Protein AF-Q9EYL4-F1 (afdb_monomer)

pLDDT: mean 91.22, std 9.24, range [40.16, 98.06]

Secondary structure (DSSP, 8-state):
-TTSTT-HHHHHHHGGGG-B-HHHHHHHHHHHTSPPPBPSS-TTHHHHTT-------SSS-TT-HHHHHHHHHHTT-HHHHHHHTTS--SS-------SHHHHHHHHHHHHHHTHHHHHHHHTT--HHHHHHHHTT-----SBSSSTTBHHHHHHHHHHHHHHTTSS---TT-S--TTEEEE--S-BTTTTB-TT-EEEE----

Solvent-accessible surface area (backbone atoms only — not comparable to full-atom values): 12319 Å² total; per-residue (Å²): 115,64,81,46,96,84,35,61,63,41,66,57,52,58,46,43,79,48,36,26,32,56,68,52,16,55,51,49,19,66,75,71,75,44,93,49,75,53,26,78,72,69,78,63,42,77,60,19,64,72,51,84,85,86,85,79,63,85,91,41,48,93,86,32,43,56,41,49,39,52,54,20,57,78,69,67,36,67,63,53,40,52,52,53,75,72,47,95,43,91,76,54,85,86,84,77,77,85,50,72,66,39,49,52,51,52,52,52,51,50,52,57,57,43,36,66,26,52,51,34,56,75,67,65,52,60,68,67,61,37,56,54,41,47,73,74,44,84,90,85,63,94,39,66,59,54,83,69,4,55,56,33,40,53,52,52,52,53,53,51,34,41,75,71,65,72,44,70,79,48,98,91,45,95,72,36,64,72,41,74,46,67,37,86,57,66,37,80,91,79,72,43,45,57,72,42,76,47,66,42,72,83,84,126

InterPro domains:
  IPR027417 P-loop containing nucleoside triphosphate hydrolase [G3DSA:3.40.50.300] (64-177)
  IPR027417 P-loop containing nucleoside triphosphate hydrolase [SSF52540] (2-202)

Nearest PDB structures (foldseek):
  8b1t-assembly1_D  TM=9.586E-01  e=1.313E-27  Escherichia coli
  6t2v-assembly1_D  TM=9.395E-01  e=2.958E-26  Escherichia coli
  5mbv-assembly1_D  TM=9.234E-01  e=1.060E-22  Escherichia coli
  1w36-assembly1_D  TM=8.148E-01  e=5.825E-19  Escherichia coli
  3k70-assembly1_D  TM=8.175E-01  e=1.009E-18  Escherichia coli K-12

Radius of gyration: 23.3 Å; Cα contacts (8 Å, |Δi|>4): 188; chains: 1; bounding box: 50×47×66 Å

Sequence (204 aa):
ASVEAGAVLGDICAYANAGFTAERAGQLSRLTGTHIPSGTGTEAASLRDSLCLLQKSYRFGSDSGIGQLAAAINRGDKMAVKTVFQQDFTDIEKRLLQSGEDYIAMLEEALSGYGRYLDLLQARAEPDLIIQAFNEYQLLCALREGPFGVAGLNERIEQFMQQKRKIHRNPHSRWYEGRPVMIARNDSALGLFNGDIGIALDRG

Foldseek 3Di:
DCPPVPNPVVVLCVLLVQAAAPVLQVVVCVVVVHRGDHGDDCPPRVSNSVDDDDPDDPPADPLALVVQCVVCVVVVPPVSNVVSQVDPHPRDHDQDDDDPVSVVVVLVVLCVLCVLLLVCLVVVHDQVSNVVSVVSDDDDADACDDCRHPVNCVVVSVVVCVVVVSFDDDPPDPDGFFDKDFDCADDVVVRHHGGDIDGDHDPD

Structure (mmCIF, N/CA/C/O backbone):
data_AF-Q9EYL4-F1
#
_entry.id   AF-Q9EYL4-F1
#
loop_
_atom_site.group_PDB
_atom_site.id
_atom_site.type_symbol
_atom_site.label_atom_id
_atom_site.label_alt_id
_atom_site.label_comp_id
_atom_site.label_asym_id
_atom_site.label_entity_id
_atom_site.label_seq_id
_atom_site.pdbx_PDB_ins_code
_atom_site.Cartn_x
_atom_site.Cartn_y
_atom_site.Cartn_z
_atom_site.occupancy
_atom_site.B_iso_or_equiv
_atom_site.auth_seq_id
_atom_site.auth_comp_id
_atom_site.auth_asym_id
_atom_site.auth_atom_id
_atom_site.pdbx_PDB_model_num
ATOM 1 N N . ALA A 1 1 ? 12.278 -5.911 -0.694 1.00 49.19 1 ALA A N 1
ATOM 2 C CA . ALA A 1 1 ? 12.226 -4.983 -1.850 1.00 49.19 1 ALA A CA 1
ATOM 3 C C . ALA A 1 1 ? 13.525 -5.091 -2.651 1.00 49.19 1 ALA A C 1
ATOM 5 O O . ALA A 1 1 ? 14.549 -5.412 -2.069 1.00 49.19 1 ALA A O 1
ATOM 6 N N . SER A 1 2 ? 13.526 -4.815 -3.961 1.00 54.78 2 SER A N 1
ATOM 7 C CA . SER A 1 2 ? 14.729 -4.901 -4.822 1.00 54.78 2 SER A CA 1
ATOM 8 C C . SER A 1 2 ? 15.737 -3.747 -4.623 1.00 54.78 2 SER A C 1
ATOM 10 O O . SER A 1 2 ? 16.470 -3.405 -5.546 1.00 54.78 2 SER A O 1
ATOM 12 N N . VAL A 1 3 ? 15.748 -3.125 -3.439 1.00 50.91 3 VAL A N 1
ATOM 13 C CA . VAL A 1 3 ? 16.571 -1.945 -3.100 1.00 50.91 3 VAL A CA 1
ATOM 14 C C . VAL A 1 3 ? 17.137 -2.033 -1.668 1.00 50.91 3 VAL A C 1
ATOM 16 O O . VAL A 1 3 ? 17.712 -1.080 -1.156 1.00 50.91 3 VAL A O 1
ATOM 19 N N . GLU A 1 4 ? 16.966 -3.166 -0.983 1.00 42.28 4 GLU A N 1
ATOM 20 C CA . GLU A 1 4 ? 17.599 -3.407 0.321 1.00 42.28 4 GLU A CA 1
ATOM 21 C C . GLU A 1 4 ? 19.046 -3.893 0.123 1.00 42.28 4 GLU A C 1
ATOM 23 O O . GLU A 1 4 ? 19.414 -4.342 -0.963 1.00 42.28 4 GLU A O 1
ATOM 28 N N . ALA A 1 5 ? 19.897 -3.788 1.151 1.00 40.16 5 ALA A N 1
ATOM 29 C CA . ALA A 1 5 ? 21.274 -4.278 1.071 1.00 40.16 5 ALA A CA 1
ATOM 30 C C . ALA A 1 5 ? 21.294 -5.754 0.621 1.00 40.16 5 ALA A C 1
ATOM 32 O O . ALA A 1 5 ? 20.676 -6.604 1.258 1.00 40.16 5 ALA A O 1
ATOM 33 N N . GLY A 1 6 ? 21.980 -6.045 -0.492 1.00 54.62 6 GLY A N 1
ATOM 34 C CA . GLY A 1 6 ? 21.970 -7.369 -1.129 1.00 54.62 6 GLY A CA 1
ATOM 35 C C . GLY A 1 6 ? 20.886 -7.573 -2.199 1.00 54.62 6 GLY A C 1
ATOM 36 O O . GLY A 1 6 ? 20.595 -8.714 -2.556 1.00 54.62 6 GLY A O 1
ATOM 37 N N . ALA A 1 7 ? 20.273 -6.508 -2.721 1.00 65.75 7 ALA A N 1
ATOM 38 C CA . ALA A 1 7 ? 19.270 -6.598 -3.778 1.00 65.75 7 ALA A CA 1
ATOM 39 C C . ALA A 1 7 ? 19.849 -7.003 -5.150 1.00 65.75 7 ALA A C 1
ATOM 41 O O . ALA A 1 7 ? 20.105 -6.175 -6.015 1.00 65.75 7 ALA A O 1
ATOM 42 N N . VAL A 1 8 ? 19.951 -8.311 -5.381 1.00 77.56 8 VAL A N 1
ATOM 43 C CA . VAL A 1 8 ? 20.447 -8.909 -6.635 1.00 77.56 8 VAL A CA 1
ATOM 44 C C . VAL A 1 8 ? 19.560 -8.590 -7.849 1.00 77.56 8 VAL A C 1
ATOM 46 O O . VAL A 1 8 ? 20.050 -8.413 -8.962 1.00 77.56 8 VAL A O 1
ATOM 49 N N . LEU A 1 9 ? 18.241 -8.508 -7.657 1.00 82.62 9 LEU A N 1
ATOM 50 C CA . LEU A 1 9 ? 17.302 -8.335 -8.770 1.00 82.62 9 LEU A CA 1
ATOM 51 C C . LEU A 1 9 ? 17.413 -6.948 -9.428 1.00 82.62 9 LEU A C 1
ATOM 53 O O . LEU A 1 9 ? 17.196 -6.836 -10.631 1.00 82.62 9 LEU A O 1
ATOM 57 N N . GLY A 1 10 ? 17.780 -5.910 -8.671 1.00 81.88 10 GLY A N 1
ATOM 58 C CA . GLY A 1 10 ? 17.932 -4.551 -9.197 1.00 81.88 10 GLY A CA 1
ATOM 59 C C . GLY A 1 10 ? 19.097 -4.470 -10.179 1.00 81.88 10 GLY A C 1
ATOM 60 O O . GLY A 1 10 ? 18.927 -3.995 -11.302 1.00 81.88 10 GLY A O 1
ATOM 61 N N . ASP A 1 11 ? 20.237 -5.035 -9.781 1.00 83.38 11 ASP A N 1
ATOM 62 C CA . ASP A 1 11 ? 21.453 -5.094 -10.595 1.00 83.38 11 ASP A CA 1
ATOM 63 C C . ASP A 1 11 ? 21.256 -5.949 -11.853 1.00 83.38 11 ASP A C 1
ATOM 65 O O . ASP A 1 11 ? 21.683 -5.570 -12.943 1.00 83.38 11 ASP A O 1
ATOM 69 N N . ILE A 1 12 ? 20.544 -7.075 -11.734 1.00 86.44 12 ILE A N 1
ATOM 70 C CA . ILE A 1 12 ? 20.176 -7.915 -12.882 1.00 86.44 12 ILE A CA 1
ATOM 71 C C . ILE A 1 12 ? 19.282 -7.136 -13.857 1.00 86.44 12 ILE A C 1
ATOM 73 O O . ILE A 1 12 ? 19.565 -7.079 -15.054 1.00 86.44 12 ILE A O 1
ATOM 77 N N . CYS A 1 13 ? 18.215 -6.507 -13.358 1.00 86.50 13 CYS A N 1
ATOM 78 C CA . CYS A 1 13 ? 17.257 -5.776 -14.187 1.00 86.50 13 CYS A CA 1
ATOM 79 C C . CYS A 1 13 ? 17.856 -4.524 -14.842 1.00 86.50 13 CYS A C 1
ATOM 81 O O . CYS A 1 13 ? 17.335 -4.083 -15.865 1.00 86.50 13 CYS A O 1
ATOM 83 N N . ALA A 1 14 ? 18.960 -3.973 -14.326 1.00 84.94 14 ALA A N 1
ATOM 84 C CA . ALA A 1 14 ? 19.654 -2.856 -14.965 1.00 84.94 14 ALA A CA 1
ATOM 85 C C . ALA A 1 14 ? 20.084 -3.189 -16.408 1.00 84.94 14 ALA A C 1
ATOM 87 O O . ALA A 1 14 ? 19.967 -2.339 -17.294 1.00 84.94 14 ALA A O 1
ATOM 88 N N . TYR A 1 15 ? 20.476 -4.443 -16.671 1.00 87.56 15 TYR A N 1
ATOM 89 C CA . TYR A 1 15 ? 20.835 -4.920 -18.012 1.00 87.56 15 TYR A CA 1
ATOM 90 C C . TYR A 1 15 ? 19.633 -5.066 -18.953 1.00 87.56 15 TYR A C 1
ATOM 92 O O . TYR A 1 15 ? 19.813 -5.043 -20.170 1.00 87.56 15 TYR A O 1
ATOM 100 N N . ALA A 1 16 ? 18.402 -5.152 -18.434 1.00 87.38 16 ALA A N 1
ATOM 101 C CA . ALA A 1 16 ? 17.203 -5.208 -19.273 1.00 87.38 16 ALA A CA 1
ATOM 102 C C . ALA A 1 16 ? 17.000 -3.912 -20.080 1.00 87.38 16 ALA A C 1
ATOM 104 O O . ALA A 1 16 ? 16.443 -3.951 -21.176 1.00 87.38 16 ALA A O 1
ATOM 105 N N . ASN A 1 17 ? 17.508 -2.774 -19.589 1.00 85.44 17 ASN A N 1
ATOM 106 C CA . ASN A 1 17 ? 17.447 -1.492 -20.301 1.00 85.44 17 ASN A CA 1
ATOM 107 C C . ASN A 1 17 ? 18.259 -1.496 -21.605 1.00 85.44 17 ASN A C 1
ATOM 109 O O . ASN A 1 17 ? 17.952 -0.732 -22.516 1.00 85.44 17 ASN A O 1
ATOM 113 N N . ALA A 1 18 ? 19.264 -2.372 -21.718 1.00 89.81 18 ALA A N 1
ATOM 114 C CA . ALA A 1 18 ? 20.022 -2.562 -22.950 1.00 89.81 18 ALA A CA 1
ATOM 115 C C . ALA A 1 18 ? 19.254 -3.384 -24.002 1.00 89.81 18 ALA A C 1
ATOM 117 O O . ALA A 1 18 ? 19.747 -3.535 -25.116 1.00 89.81 18 ALA A O 1
ATOM 118 N N . GLY A 1 19 ? 18.072 -3.927 -23.679 1.00 92.50 19 GLY A N 1
ATOM 119 C CA . GLY A 1 19 ? 17.235 -4.723 -24.582 1.00 92.50 19 GLY A CA 1
ATOM 120 C C . GLY A 1 19 ? 17.825 -6.089 -24.950 1.00 92.50 19 GLY A C 1
ATOM 121 O O . GLY A 1 19 ? 18.943 -6.423 -24.563 1.00 92.50 19 GLY A O 1
ATOM 122 N N . PHE A 1 20 ? 17.076 -6.878 -25.723 1.00 95.62 20 PHE A N 1
ATOM 123 C CA . PHE A 1 20 ? 17.528 -8.170 -26.256 1.00 95.62 20 PHE A CA 1
ATOM 124 C C . PHE A 1 20 ? 18.681 -8.015 -27.251 1.00 95.62 20 PHE A C 1
ATOM 126 O O . PHE A 1 20 ? 18.792 -6.986 -27.923 1.00 95.62 20 PHE A O 1
ATOM 133 N N . THR A 1 21 ? 19.489 -9.062 -27.419 1.00 95.56 21 THR A N 1
ATOM 134 C CA . THR A 1 21 ? 20.403 -9.145 -28.563 1.00 95.56 21 THR A CA 1
ATOM 135 C C . THR A 1 21 ? 19.627 -9.200 -29.883 1.00 95.56 21 THR A C 1
ATOM 137 O O . THR A 1 21 ? 18.451 -9.573 -29.926 1.00 95.56 21 THR A O 1
ATOM 140 N N . ALA A 1 22 ? 20.279 -8.835 -30.991 1.00 95.06 22 ALA A N 1
ATOM 141 C CA . ALA A 1 22 ? 19.647 -8.839 -32.313 1.00 95.06 22 ALA A CA 1
ATOM 142 C C . ALA A 1 22 ? 19.128 -10.231 -32.719 1.00 95.06 22 ALA A C 1
ATOM 144 O O . ALA A 1 22 ? 18.020 -10.356 -33.245 1.00 95.06 22 ALA A O 1
ATOM 145 N N . GLU A 1 23 ? 19.898 -11.283 -32.427 1.00 94.94 23 GLU A N 1
ATOM 146 C CA . GLU A 1 23 ? 19.497 -12.662 -32.705 1.00 94.94 23 GLU A CA 1
ATOM 147 C C . GLU A 1 23 ? 18.257 -13.055 -31.893 1.00 94.94 23 GLU A C 1
ATOM 149 O O . GLU A 1 23 ? 17.277 -13.561 -32.453 1.00 94.94 23 GLU A O 1
ATOM 154 N N . ARG A 1 24 ? 18.259 -12.760 -30.587 1.00 96.25 24 ARG A N 1
ATOM 155 C CA . ARG A 1 24 ? 17.141 -13.073 -29.696 1.00 96.25 24 ARG A CA 1
ATOM 156 C C . ARG A 1 24 ? 15.884 -12.295 -30.050 1.00 96.25 24 ARG A C 1
ATOM 158 O O . ARG A 1 24 ? 14.808 -12.885 -30.089 1.00 96.25 24 ARG A O 1
ATOM 165 N N . ALA A 1 25 ? 16.001 -11.007 -30.364 1.00 96.44 25 ALA A N 1
ATOM 166 C CA . ALA A 1 25 ? 14.881 -10.192 -30.826 1.00 96.44 25 ALA A CA 1
ATOM 167 C C . ALA A 1 25 ? 14.264 -10.767 -32.113 1.00 96.44 25 ALA A C 1
ATOM 169 O O . ALA A 1 25 ? 13.042 -10.904 -32.213 1.00 96.44 25 ALA A O 1
ATOM 170 N N . GLY A 1 26 ? 15.098 -11.198 -33.068 1.00 97.06 26 GLY A N 1
ATOM 171 C CA . GLY A 1 26 ? 14.640 -11.875 -34.281 1.00 97.06 26 GLY A CA 1
ATOM 172 C C . GLY A 1 26 ? 13.959 -13.219 -33.998 1.00 97.06 26 GLY A C 1
ATOM 173 O O . GLY A 1 26 ? 12.938 -13.535 -34.609 1.00 97.06 26 GLY A O 1
ATOM 174 N N . GLN A 1 27 ? 14.487 -14.007 -33.058 1.00 97.44 27 GLN A N 1
ATOM 175 C CA . GLN A 1 27 ? 13.867 -15.259 -32.617 1.00 97.44 27 GLN A CA 1
ATOM 176 C C . GLN A 1 27 ? 12.503 -15.019 -31.964 1.00 97.44 27 GLN A C 1
ATOM 178 O O . GLN A 1 27 ? 11.525 -15.646 -32.366 1.00 97.44 27 GLN A O 1
ATOM 183 N N . LEU A 1 28 ? 12.428 -14.108 -30.990 1.00 97.44 28 LEU A N 1
ATOM 184 C CA . LEU A 1 28 ? 11.187 -13.764 -30.299 1.00 97.44 28 LEU A CA 1
ATOM 185 C C . LEU A 1 28 ? 10.146 -13.238 -31.284 1.00 97.44 28 LEU A C 1
ATOM 187 O O . LEU A 1 28 ? 9.006 -13.680 -31.222 1.00 97.44 28 LEU A O 1
ATOM 191 N N . SER A 1 29 ? 10.552 -12.413 -32.253 1.00 97.75 29 SER A N 1
ATOM 192 C CA . SER A 1 29 ? 9.629 -11.889 -33.264 1.00 97.75 29 SER A CA 1
ATOM 193 C C . SER A 1 29 ? 8.959 -12.988 -34.093 1.00 97.75 29 SER A C 1
ATOM 195 O O . SER A 1 29 ? 7.775 -12.901 -34.415 1.00 97.75 29 SER A O 1
ATOM 197 N N . ARG A 1 30 ? 9.695 -14.063 -34.415 1.00 97.88 30 ARG A N 1
ATOM 198 C CA . ARG A 1 30 ? 9.128 -15.236 -35.102 1.00 97.88 30 ARG A CA 1
ATOM 199 C C . ARG A 1 30 ? 8.187 -16.035 -34.206 1.00 97.88 30 ARG A C 1
ATOM 201 O O . ARG A 1 30 ? 7.180 -16.532 -34.694 1.00 97.88 30 ARG A O 1
ATOM 208 N N . LEU A 1 31 ? 8.520 -16.173 -32.922 1.00 98.06 31 LEU A N 1
ATOM 209 C CA . LEU A 1 31 ? 7.716 -16.932 -31.961 1.00 98.06 31 LEU A CA 1
ATOM 210 C C . LEU A 1 31 ? 6.399 -16.229 -31.621 1.00 98.06 31 LEU A C 1
ATOM 212 O O . LEU A 1 31 ? 5.375 -16.890 -31.482 1.00 98.06 31 LEU A O 1
ATOM 216 N N . THR A 1 32 ? 6.420 -14.904 -31.482 1.00 97.12 32 THR A N 1
ATOM 217 C CA . THR A 1 32 ? 5.237 -14.112 -31.117 1.00 97.12 32 THR A CA 1
ATOM 218 C C . THR A 1 32 ? 4.426 -13.655 -32.326 1.00 97.12 32 THR A C 1
ATOM 220 O O . THR A 1 32 ? 3.284 -13.236 -32.160 1.00 97.12 32 THR A O 1
ATOM 223 N N . GLY A 1 33 ? 5.003 -13.695 -33.533 1.00 97.31 33 GLY A N 1
ATOM 224 C CA . GLY A 1 33 ? 4.388 -13.140 -34.742 1.00 97.31 33 GLY A CA 1
ATOM 225 C C . GLY A 1 33 ? 4.333 -11.607 -34.752 1.00 97.31 33 GLY A C 1
ATOM 226 O O . GLY A 1 33 ? 3.583 -11.021 -35.529 1.00 97.31 33 GLY A O 1
ATOM 227 N N . THR A 1 34 ? 5.102 -10.945 -33.887 1.00 96.50 34 THR A N 1
ATOM 228 C CA . THR A 1 34 ? 5.135 -9.484 -33.735 1.00 96.50 34 THR A CA 1
ATOM 229 C C . THR A 1 34 ? 6.569 -8.978 -33.765 1.00 96.50 34 THR A C 1
ATOM 231 O O . THR A 1 34 ? 7.491 -9.696 -33.407 1.00 96.50 34 THR A O 1
ATOM 234 N N . HIS A 1 35 ? 6.792 -7.736 -34.190 1.00 96.62 35 HIS A N 1
ATOM 235 C CA . HIS A 1 35 ? 8.139 -7.166 -34.187 1.00 96.62 35 HIS A CA 1
ATOM 236 C C . HIS A 1 35 ? 8.609 -6.860 -32.754 1.00 96.62 35 HIS A C 1
ATOM 238 O O . HIS A 1 35 ? 8.009 -6.028 -32.069 1.00 96.62 35 HIS A O 1
ATOM 244 N N . ILE A 1 36 ? 9.711 -7.483 -32.328 1.00 95.75 36 ILE A N 1
ATOM 245 C CA . ILE A 1 36 ? 10.384 -7.223 -31.050 1.00 95.75 36 ILE A CA 1
ATOM 246 C C . ILE A 1 36 ? 11.635 -6.367 -31.301 1.00 95.75 36 ILE A C 1
ATOM 248 O O . ILE A 1 36 ? 12.477 -6.757 -32.111 1.00 95.75 36 ILE A O 1
ATOM 252 N N . PRO A 1 37 ? 11.794 -5.213 -30.623 1.00 94.12 37 PRO A N 1
ATOM 253 C CA . PRO A 1 37 ? 12.964 -4.363 -30.807 1.00 94.12 37 PRO A CA 1
ATOM 254 C C . PRO A 1 37 ? 14.237 -5.031 -30.271 1.00 94.12 37 PRO A C 1
ATOM 256 O O . PRO A 1 37 ? 14.237 -5.637 -29.197 1.00 94.12 37 PRO A O 1
ATOM 259 N N . SER A 1 38 ? 15.338 -4.874 -31.004 1.00 93.81 38 SER A N 1
ATOM 260 C CA . SER A 1 38 ? 16.677 -5.271 -30.564 1.00 93.81 38 SER A CA 1
ATOM 261 C C . SER A 1 38 ? 17.413 -4.104 -29.916 1.00 93.81 38 SER A C 1
ATOM 263 O O . SER A 1 38 ? 17.382 -2.983 -30.426 1.00 93.81 38 SER A O 1
ATOM 265 N N . GLY A 1 39 ? 18.140 -4.385 -28.842 1.00 90.81 39 GLY A N 1
ATOM 266 C CA . GLY A 1 39 ? 19.127 -3.470 -28.291 1.00 90.81 39 GLY A CA 1
ATOM 267 C C . GLY A 1 39 ? 20.423 -3.436 -29.099 1.00 90.81 39 GLY A C 1
ATOM 268 O O . GLY A 1 39 ? 20.710 -4.340 -29.886 1.00 90.81 39 GLY A O 1
ATOM 269 N N . THR A 1 40 ? 21.238 -2.405 -28.888 1.00 88.69 40 THR A N 1
ATOM 270 C CA . THR A 1 40 ? 22.565 -2.293 -29.508 1.00 88.69 40 THR A CA 1
ATOM 271 C C . THR A 1 40 ? 23.613 -3.093 -28.722 1.00 88.69 40 THR A C 1
ATOM 273 O O . THR A 1 40 ? 23.473 -3.327 -27.522 1.00 88.69 40 THR A O 1
ATOM 276 N N . GLY A 1 41 ? 24.671 -3.543 -29.405 1.00 86.44 41 GLY A N 1
ATOM 277 C CA . GLY A 1 41 ? 25.810 -4.234 -28.788 1.00 86.44 41 GLY A CA 1
ATOM 278 C C . GLY A 1 41 ? 25.544 -5.675 -28.327 1.00 86.44 41 GLY A C 1
ATOM 279 O O . GLY A 1 41 ? 24.419 -6.175 -28.343 1.00 86.44 41 GLY A O 1
ATOM 280 N N . THR A 1 42 ? 26.611 -6.354 -27.900 1.00 83.44 42 THR A N 1
ATOM 281 C CA . THR A 1 42 ? 26.620 -7.782 -27.513 1.00 83.44 42 THR A CA 1
ATOM 282 C C . THR A 1 42 ? 27.031 -8.017 -26.059 1.00 83.44 42 THR A C 1
ATOM 284 O O . THR A 1 42 ? 27.207 -9.159 -25.638 1.00 83.44 42 THR A O 1
ATOM 287 N N . GLU A 1 43 ? 27.198 -6.950 -25.279 1.00 86.50 43 GLU A N 1
ATOM 288 C CA . GLU A 1 43 ? 27.545 -7.048 -23.863 1.00 86.50 43 GLU A CA 1
ATOM 289 C C . GLU A 1 43 ? 26.479 -7.840 -23.100 1.00 86.50 43 GLU A C 1
ATOM 291 O O . GLU A 1 43 ? 25.289 -7.704 -23.390 1.00 86.50 43 GLU A O 1
ATOM 296 N N . ALA A 1 44 ? 26.916 -8.686 -22.161 1.00 87.00 44 ALA A N 1
ATOM 297 C CA . ALA A 1 44 ? 26.061 -9.494 -21.289 1.00 87.00 44 ALA A CA 1
ATOM 298 C C . ALA A 1 44 ? 24.923 -10.248 -22.018 1.00 87.00 44 ALA A C 1
ATOM 300 O O . ALA A 1 44 ? 23.833 -10.396 -21.466 1.00 87.00 44 ALA A O 1
ATOM 301 N N . ALA A 1 45 ? 25.166 -10.730 -23.246 1.00 89.19 45 ALA A N 1
ATOM 302 C CA . ALA A 1 45 ? 24.164 -11.357 -24.118 1.00 89.19 45 ALA A CA 1
ATOM 303 C C . ALA A 1 45 ? 23.285 -12.396 -23.397 1.00 89.19 45 ALA A C 1
ATOM 305 O O . ALA A 1 45 ? 22.063 -12.266 -23.384 1.00 89.19 45 ALA A O 1
ATOM 306 N N . SER A 1 46 ? 23.900 -13.365 -22.709 1.00 92.56 46 SER A N 1
ATOM 307 C CA . SER A 1 46 ? 23.173 -14.417 -21.984 1.00 92.56 46 SER A CA 1
ATOM 308 C C . SER A 1 46 ? 22.246 -13.872 -20.893 1.00 92.56 46 SER A C 1
ATOM 310 O O . SER A 1 46 ? 21.168 -14.420 -20.668 1.00 92.56 46 SER A O 1
ATOM 312 N N . LEU A 1 47 ? 22.652 -12.792 -20.216 1.00 92.31 47 LEU A N 1
ATOM 313 C CA . LEU A 1 47 ? 21.846 -12.151 -19.179 1.00 92.31 47 LEU A CA 1
ATOM 314 C C . LEU A 1 47 ? 20.685 -11.375 -19.806 1.00 92.31 47 LEU A C 1
ATOM 316 O O . LEU A 1 47 ? 19.539 -11.590 -19.430 1.00 92.31 47 LEU A O 1
ATOM 320 N N . ARG A 1 48 ? 20.966 -10.530 -20.803 1.00 93.06 48 ARG A N 1
ATOM 321 C CA . ARG A 1 48 ? 19.955 -9.726 -21.511 1.00 93.06 48 ARG A CA 1
ATOM 322 C C . ARG A 1 48 ? 18.868 -10.590 -22.137 1.00 93.06 48 ARG A C 1
ATOM 324 O O . ARG A 1 48 ? 17.688 -10.291 -21.997 1.00 93.06 48 ARG A O 1
ATOM 331 N N . ASP A 1 49 ? 19.256 -11.699 -22.757 1.00 94.25 49 ASP A N 1
ATOM 332 C CA . ASP A 1 49 ? 18.331 -12.597 -23.454 1.00 94.25 49 ASP A CA 1
ATOM 333 C C . ASP A 1 49 ? 17.471 -13.460 -22.519 1.00 94.25 49 ASP A C 1
ATOM 335 O O . ASP A 1 49 ? 16.501 -14.091 -22.964 1.00 94.25 49 ASP A O 1
ATOM 339 N N . SER A 1 50 ? 17.800 -13.427 -21.224 1.00 93.88 50 SER A N 1
ATOM 340 C CA . SER A 1 50 ? 17.058 -14.047 -20.126 1.00 93.88 50 SER A CA 1
ATOM 341 C C . SER A 1 50 ? 16.155 -13.058 -19.375 1.00 93.88 50 SER A C 1
ATOM 343 O O . SER A 1 50 ? 15.492 -13.452 -18.416 1.00 93.88 50 SER A O 1
ATOM 345 N N . LEU A 1 51 ? 16.104 -11.785 -19.789 1.00 93.38 51 LEU A N 1
ATOM 346 C CA . LEU A 1 51 ? 15.329 -10.735 -19.126 1.00 93.38 51 LEU A CA 1
ATOM 347 C C . LEU A 1 51 ? 14.206 -10.215 -20.020 1.00 93.38 51 LEU A C 1
ATOM 349 O O . LEU A 1 51 ? 14.398 -9.928 -21.194 1.00 93.38 51 LEU A O 1
ATOM 353 N N . CYS A 1 52 ? 13.021 -10.039 -19.441 1.00 92.69 52 CYS A N 1
ATOM 354 C CA . CYS A 1 52 ? 11.889 -9.404 -20.106 1.00 92.69 52 CYS A CA 1
ATOM 355 C C . CYS A 1 52 ? 11.220 -8.426 -19.136 1.00 92.69 52 CYS A C 1
ATOM 357 O O . CYS A 1 52 ? 10.793 -8.823 -18.052 1.00 92.69 52 CYS A O 1
ATOM 359 N N . LEU A 1 53 ? 11.130 -7.151 -19.524 1.00 90.50 53 LEU A N 1
ATOM 360 C CA . LEU A 1 53 ? 10.474 -6.110 -18.736 1.00 90.50 53 LEU A CA 1
ATOM 361 C C . LEU A 1 53 ? 9.080 -5.821 -19.303 1.00 90.50 53 LEU A C 1
ATOM 363 O O . LEU A 1 53 ? 8.943 -5.311 -20.415 1.00 90.50 53 LEU A O 1
ATOM 367 N N . LEU A 1 54 ? 8.038 -6.112 -18.525 1.00 90.19 54 LEU A N 1
ATOM 368 C CA . LEU A 1 54 ? 6.660 -5.792 -18.895 1.00 90.19 54 LEU A CA 1
ATOM 369 C C . LEU A 1 54 ? 6.369 -4.315 -18.603 1.00 90.19 54 LEU A C 1
ATOM 371 O O . LEU A 1 54 ? 6.400 -3.881 -17.456 1.00 90.19 54 LEU A O 1
ATOM 375 N N . GLN A 1 55 ? 6.077 -3.541 -19.649 1.00 86.12 55 GLN A N 1
ATOM 376 C CA . GLN A 1 55 ? 5.874 -2.088 -19.545 1.00 86.12 55 GLN A CA 1
ATOM 377 C C . GLN A 1 55 ? 4.400 -1.672 -19.448 1.00 86.12 55 GLN A C 1
ATOM 379 O O . GLN A 1 55 ? 4.099 -0.530 -19.099 1.00 86.12 55 GLN A O 1
ATOM 384 N N . LYS A 1 56 ? 3.466 -2.572 -19.779 1.00 84.62 56 LYS A N 1
ATOM 385 C CA . LYS A 1 56 ? 2.032 -2.272 -19.786 1.00 84.62 56 LYS A CA 1
ATOM 386 C C . LYS A 1 56 ? 1.380 -2.736 -18.486 1.00 84.62 56 LYS A C 1
ATOM 388 O O . LYS A 1 56 ? 1.359 -3.927 -18.192 1.00 84.62 56 LYS A O 1
ATOM 393 N N . SER A 1 57 ? 0.792 -1.792 -17.754 1.00 84.06 57 SER A N 1
ATOM 394 C CA . SER A 1 57 ? -0.169 -2.090 -16.691 1.00 84.06 57 SER A CA 1
ATOM 395 C C . SER A 1 57 ? -1.566 -2.236 -17.291 1.00 84.06 57 SER A C 1
ATOM 397 O O . SER A 1 57 ? -1.998 -1.387 -18.074 1.00 84.06 57 SER A O 1
ATOM 399 N N . TYR A 1 58 ? -2.259 -3.315 -16.931 1.00 84.38 58 TYR A N 1
ATOM 400 C CA . TYR A 1 58 ? -3.678 -3.521 -17.250 1.00 84.38 58 TYR A CA 1
ATOM 401 C C . TYR A 1 58 ? -4.597 -3.088 -16.105 1.00 84.38 58 TYR A C 1
ATOM 403 O O . TYR A 1 58 ? -5.759 -2.786 -16.338 1.00 84.38 58 TYR A O 1
ATOM 411 N N . ARG A 1 59 ? -4.074 -3.052 -14.872 1.00 82.75 59 ARG A N 1
ATOM 412 C CA . ARG A 1 59 ? -4.841 -2.691 -13.672 1.00 82.75 59 ARG A CA 1
ATOM 413 C C . ARG A 1 59 ? -5.131 -1.194 -13.594 1.00 82.75 59 ARG A C 1
ATOM 415 O O . ARG A 1 59 ? -6.170 -0.808 -13.080 1.00 82.75 59 ARG A O 1
ATOM 422 N N . PHE A 1 60 ? -4.210 -0.375 -14.095 1.00 76.25 60 PHE A N 1
ATOM 423 C CA . PHE A 1 60 ? -4.328 1.079 -14.105 1.00 76.25 60 PHE A CA 1
ATOM 424 C C . PHE A 1 60 ? -4.116 1.561 -15.536 1.00 76.25 60 PHE A C 1
ATOM 426 O O . PHE A 1 60 ? -3.033 1.373 -16.101 1.00 76.25 60 PHE A O 1
ATOM 433 N N . GLY A 1 61 ? -5.176 2.104 -16.134 1.00 74.56 61 GLY A N 1
ATOM 434 C CA . GLY A 1 61 ? -5.144 2.680 -17.472 1.00 74.56 61 GLY A CA 1
ATOM 435 C C . GLY A 1 61 ? -4.301 3.955 -17.531 1.00 74.56 61 GLY A C 1
ATOM 436 O O . GLY A 1 61 ? -3.815 4.461 -16.521 1.00 74.56 61 GLY A O 1
ATOM 437 N N . SER A 1 62 ? -4.106 4.484 -18.739 1.00 75.88 62 SER A N 1
ATOM 438 C CA . SER A 1 62 ? -3.416 5.769 -18.945 1.00 75.88 62 SER A CA 1
ATOM 439 C C . SER A 1 62 ? -4.212 6.972 -18.426 1.00 75.88 62 SER A C 1
ATOM 441 O O . SER A 1 62 ? -3.662 8.058 -18.317 1.00 75.88 62 SER A O 1
ATOM 443 N N . ASP A 1 63 ? -5.490 6.778 -18.131 1.00 84.00 63 ASP A N 1
ATOM 444 C CA . ASP A 1 63 ? -6.452 7.717 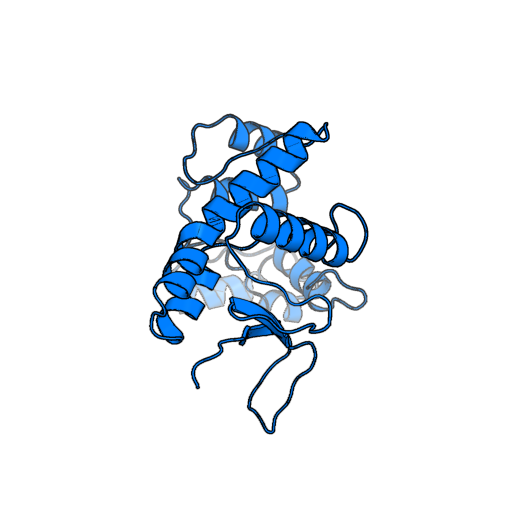-17.555 1.00 84.00 63 ASP A CA 1
ATOM 445 C C . ASP A 1 63 ? -6.495 7.690 -16.016 1.00 84.00 63 ASP A C 1
ATOM 447 O O . ASP A 1 63 ? -7.147 8.538 -15.418 1.00 84.00 63 ASP A O 1
ATOM 451 N N . SER A 1 64 ? -5.789 6.756 -15.368 1.00 91.12 64 SER A N 1
ATOM 452 C CA . SER A 1 64 ? -5.672 6.689 -13.906 1.00 91.12 64 SER A CA 1
ATOM 453 C C . SER A 1 64 ? -4.527 7.569 -13.405 1.00 91.12 64 SER A C 1
ATOM 455 O O . SER A 1 64 ? -3.378 7.429 -13.852 1.00 91.12 64 SER A O 1
ATOM 457 N N . GLY A 1 65 ? -4.813 8.420 -12.418 1.00 93.19 65 GLY A N 1
ATOM 458 C CA . GLY A 1 65 ? -3.818 9.255 -11.754 1.00 93.19 65 GLY A CA 1
ATOM 459 C C . GLY A 1 65 ? -2.756 8.416 -11.047 1.00 93.19 65 GLY A C 1
ATOM 460 O O . GLY A 1 65 ? -1.573 8.752 -11.101 1.00 93.19 65 GLY A O 1
ATOM 461 N N . ILE A 1 66 ? -3.135 7.260 -10.485 1.00 93.19 66 ILE A N 1
ATOM 462 C CA . ILE A 1 66 ? -2.198 6.295 -9.880 1.00 93.19 66 ILE A CA 1
ATOM 463 C C . ILE A 1 66 ? -1.177 5.809 -10.916 1.00 93.19 66 ILE A C 1
ATOM 465 O O . ILE A 1 66 ? 0.030 5.813 -10.657 1.00 93.19 66 ILE A O 1
ATOM 469 N N . GLY A 1 67 ? -1.647 5.405 -12.101 1.00 91.62 67 GLY A N 1
ATOM 470 C CA . GLY A 1 67 ? -0.788 4.916 -13.181 1.00 91.62 67 GLY A CA 1
ATOM 471 C C . GLY A 1 67 ? 0.198 5.980 -13.668 1.00 91.62 67 GLY A C 1
ATOM 472 O O . GLY A 1 67 ? 1.396 5.705 -13.805 1.00 91.62 67 GLY A O 1
ATOM 473 N N . GLN A 1 68 ? -0.285 7.208 -13.877 1.00 92.00 68 GLN A N 1
ATOM 474 C CA . GLN A 1 68 ? 0.560 8.326 -14.302 1.00 92.00 68 GLN A CA 1
ATOM 475 C C . GLN A 1 68 ? 1.567 8.742 -13.222 1.00 92.00 68 GLN A C 1
ATOM 477 O O . GLN A 1 68 ? 2.745 8.946 -13.529 1.00 92.00 68 GLN A O 1
ATOM 482 N N . LEU A 1 69 ? 1.141 8.809 -11.957 1.00 94.00 69 LEU A N 1
ATOM 483 C CA . LEU A 1 69 ? 2.007 9.156 -10.833 1.00 94.00 69 LEU A CA 1
ATOM 484 C C . LEU A 1 69 ? 3.121 8.121 -10.650 1.00 94.00 69 LEU A C 1
ATOM 486 O O . LEU A 1 69 ? 4.290 8.487 -10.527 1.00 94.00 69 L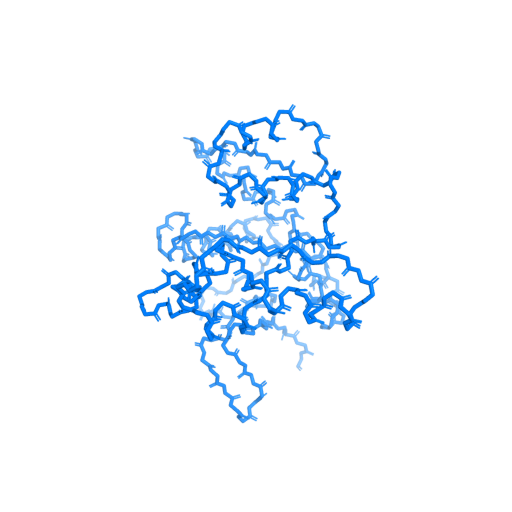EU A O 1
ATOM 490 N N . ALA A 1 70 ? 2.784 6.830 -10.688 1.00 91.38 70 ALA A N 1
ATOM 491 C CA . ALA A 1 70 ? 3.759 5.749 -10.579 1.00 91.38 70 ALA A CA 1
ATOM 492 C C . ALA A 1 70 ? 4.795 5.799 -11.715 1.00 91.38 70 ALA A C 1
ATOM 494 O O . ALA A 1 70 ? 5.996 5.664 -11.472 1.00 91.38 70 ALA A O 1
ATOM 495 N N . ALA A 1 71 ? 4.355 6.053 -12.953 1.00 89.44 71 ALA A N 1
ATOM 496 C CA . ALA A 1 71 ? 5.258 6.210 -14.091 1.00 89.44 71 ALA A CA 1
ATOM 497 C C . ALA A 1 71 ? 6.194 7.422 -13.932 1.00 89.44 71 ALA A C 1
ATOM 499 O O . ALA A 1 71 ? 7.386 7.313 -14.229 1.00 89.44 71 ALA A O 1
ATOM 500 N N . ALA A 1 72 ? 5.684 8.554 -13.436 1.00 92.62 72 ALA A N 1
ATOM 501 C CA . ALA A 1 72 ? 6.484 9.748 -13.167 1.00 92.62 72 ALA A CA 1
ATOM 502 C C . ALA A 1 72 ? 7.535 9.507 -12.067 1.00 92.62 72 ALA A C 1
ATOM 504 O O . ALA A 1 72 ? 8.699 9.879 -12.237 1.00 92.62 72 ALA A O 1
ATOM 505 N N . ILE A 1 73 ? 7.158 8.818 -10.982 1.00 91.94 73 ILE A N 1
ATOM 506 C CA . ILE A 1 73 ? 8.069 8.438 -9.890 1.00 91.94 73 ILE A CA 1
ATOM 507 C C . ILE A 1 73 ? 9.173 7.506 -10.398 1.00 91.94 73 ILE A C 1
ATOM 509 O O . ILE A 1 73 ? 10.347 7.774 -10.150 1.00 91.94 73 ILE A O 1
ATOM 513 N N . ASN A 1 74 ? 8.828 6.462 -11.158 1.00 88.12 74 ASN A N 1
ATOM 514 C CA . ASN A 1 74 ? 9.805 5.506 -11.694 1.00 88.12 74 ASN A CA 1
ATOM 515 C C . ASN A 1 74 ? 10.819 6.157 -12.650 1.00 88.12 74 ASN A C 1
ATOM 517 O O . ASN A 1 74 ? 11.945 5.682 -12.767 1.00 88.12 74 ASN A O 1
ATOM 521 N N . ARG A 1 75 ? 10.438 7.251 -13.322 1.00 88.44 75 ARG A N 1
ATOM 522 C CA . ARG A 1 75 ? 11.333 8.048 -14.178 1.00 88.44 75 ARG A CA 1
ATOM 523 C C . ARG A 1 75 ? 12.140 9.100 -13.411 1.00 88.44 75 ARG A C 1
ATOM 525 O O . ARG A 1 75 ? 12.997 9.745 -14.005 1.00 88.44 75 ARG A O 1
ATOM 532 N N . GLY A 1 76 ? 11.857 9.312 -12.124 1.00 90.56 76 GLY A N 1
ATOM 533 C CA . GLY A 1 76 ? 12.447 10.395 -11.336 1.00 90.56 76 GLY A CA 1
ATOM 534 C C . GLY A 1 76 ? 12.017 11.798 -11.788 1.00 90.56 76 GLY A C 1
ATOM 535 O O . GLY A 1 76 ? 12.676 12.783 -11.445 1.00 90.56 76 GLY A O 1
ATOM 536 N N . ASP A 1 77 ? 10.925 11.916 -12.549 1.00 93.56 77 ASP A N 1
ATOM 537 C CA . ASP A 1 77 ? 10.479 13.179 -13.138 1.00 93.56 77 ASP A CA 1
ATOM 538 C C . ASP A 1 77 ? 9.621 13.977 -12.147 1.00 93.56 77 ASP A C 1
ATOM 540 O O . ASP A 1 77 ? 8.401 13.829 -12.041 1.00 93.56 77 ASP A O 1
ATOM 544 N N . LYS A 1 78 ? 10.286 14.870 -11.411 1.00 93.75 78 LYS A N 1
ATOM 545 C CA . LYS A 1 78 ? 9.643 15.743 -10.418 1.00 93.75 78 LYS A CA 1
ATOM 546 C C . LYS A 1 78 ? 8.623 16.703 -11.033 1.00 93.75 78 LYS A C 1
ATOM 548 O O . LYS A 1 78 ? 7.704 17.119 -10.326 1.00 93.75 78 LYS A O 1
ATOM 553 N N . MET A 1 79 ? 8.797 17.100 -12.295 1.00 94.25 79 MET A N 1
ATOM 554 C CA . MET A 1 79 ? 7.861 18.002 -12.965 1.00 94.25 79 MET A CA 1
ATOM 555 C C . MET A 1 79 ? 6.594 17.246 -13.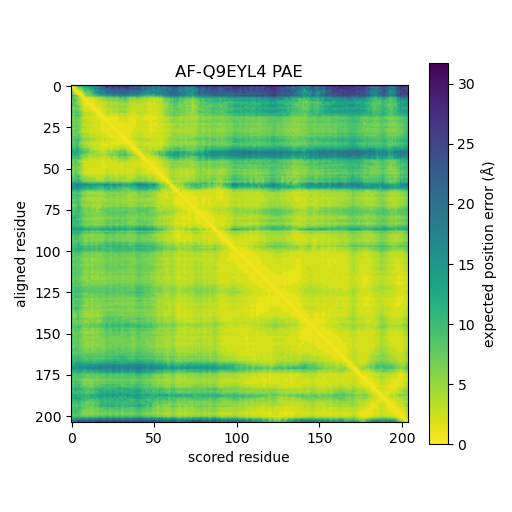343 1.00 94.25 79 MET A C 1
ATOM 557 O O . MET A 1 79 ? 5.510 17.707 -12.998 1.00 94.25 79 MET A O 1
ATOM 561 N N . ALA A 1 80 ? 6.728 16.047 -13.914 1.00 93.38 80 ALA A N 1
ATOM 562 C CA . ALA A 1 80 ? 5.587 15.184 -14.199 1.00 93.38 80 ALA A CA 1
ATOM 563 C C . ALA A 1 80 ? 4.786 14.853 -12.931 1.00 93.38 80 ALA A C 1
ATOM 565 O O . ALA A 1 80 ? 3.565 14.955 -12.949 1.00 93.38 80 ALA A O 1
ATOM 566 N N . VAL A 1 81 ? 5.448 14.561 -11.801 1.00 93.81 81 VAL A N 1
ATOM 567 C CA . VAL A 1 81 ? 4.755 14.351 -10.513 1.00 93.81 81 VAL A CA 1
ATOM 568 C C . VAL A 1 81 ? 3.902 15.565 -10.127 1.00 93.81 81 VAL A C 1
ATOM 570 O O . VAL A 1 81 ? 2.760 15.407 -9.702 1.00 93.81 81 VAL A O 1
ATOM 573 N N . LYS A 1 82 ? 4.427 16.788 -10.280 1.00 93.25 82 LYS A N 1
ATOM 574 C CA . LYS A 1 82 ? 3.657 18.010 -9.996 1.00 93.25 82 LYS A CA 1
ATOM 575 C C . LYS A 1 82 ? 2.481 18.171 -10.952 1.00 93.25 82 LYS A C 1
ATOM 577 O O . LYS A 1 82 ? 1.398 18.505 -10.494 1.00 93.25 82 LYS A O 1
ATOM 582 N N . THR A 1 83 ? 2.693 17.926 -12.241 1.00 93.06 83 THR A N 1
ATOM 583 C CA . THR A 1 83 ? 1.645 18.016 -13.261 1.00 93.06 83 THR A CA 1
ATOM 584 C C . THR A 1 83 ? 0.520 17.019 -13.007 1.00 93.06 83 THR A C 1
ATOM 586 O O . THR A 1 83 ? -0.637 17.385 -13.158 1.00 93.06 83 THR A O 1
ATOM 589 N N . VAL A 1 84 ? 0.829 15.798 -12.565 1.00 93.50 84 VAL A N 1
ATOM 590 C CA . VAL A 1 84 ? -0.193 14.795 -12.228 1.00 93.50 84 VAL A CA 1
ATOM 591 C C . VAL A 1 84 ? -1.090 15.282 -11.085 1.00 93.50 84 VAL A C 1
ATOM 593 O O . VAL A 1 84 ? -2.303 15.186 -11.192 1.00 93.50 84 VAL A O 1
ATOM 596 N N . PHE A 1 85 ? -0.525 15.902 -10.043 1.00 93.06 85 PHE A N 1
ATOM 597 C CA . PHE A 1 85 ? -1.318 16.502 -8.957 1.00 93.06 85 PHE A CA 1
ATOM 598 C C . PHE A 1 85 ? -2.053 17.800 -9.336 1.00 93.06 85 PHE A C 1
ATOM 600 O O . PHE A 1 85 ? -2.840 18.295 -8.537 1.00 93.06 85 PHE A O 1
ATOM 607 N N . GLN A 1 86 ? -1.770 18.391 -10.501 1.00 91.75 86 GLN A N 1
ATOM 608 C CA . GLN A 1 86 ? -2.502 19.554 -11.023 1.00 91.75 86 GLN A CA 1
ATOM 609 C C . GLN A 1 86 ? -3.704 19.155 -11.884 1.00 91.75 86 GLN A C 1
ATOM 611 O O . GLN A 1 86 ? -4.483 20.024 -12.262 1.00 91.75 86 GLN A O 1
ATOM 616 N N . GLN A 1 87 ? -3.821 17.876 -12.238 1.00 90.75 87 GLN A N 1
ATOM 617 C CA . GLN A 1 87 ? -4.956 17.347 -12.984 1.00 90.75 87 GLN A CA 1
ATOM 618 C C . GLN A 1 87 ? -6.054 16.887 -12.019 1.00 90.75 87 GLN A C 1
ATOM 620 O O . GLN A 1 87 ? -5.768 16.448 -10.906 1.00 90.75 87 GLN A O 1
ATOM 625 N N . ASP A 1 88 ? -7.303 16.941 -12.478 1.00 87.56 88 ASP A N 1
ATOM 626 C CA . ASP A 1 88 ? -8.489 16.579 -11.694 1.00 87.56 88 ASP A CA 1
ATOM 627 C C . ASP A 1 88 ? -8.757 15.065 -11.730 1.00 87.56 88 ASP A C 1
ATOM 629 O O . ASP A 1 88 ? -9.792 14.594 -12.208 1.00 87.56 88 ASP A O 1
ATOM 633 N N . PHE A 1 89 ? -7.795 14.277 -11.254 1.00 93.56 89 PHE A N 1
ATOM 634 C CA . PHE A 1 89 ? -7.994 12.844 -11.059 1.00 93.56 89 PHE A CA 1
ATOM 635 C C . PHE A 1 89 ? -8.812 12.575 -9.796 1.00 93.56 89 PHE A C 1
ATOM 637 O O . PHE A 1 89 ? -8.558 13.152 -8.744 1.00 93.56 89 PHE A O 1
ATOM 644 N N . THR A 1 90 ? -9.762 11.646 -9.876 1.00 92.94 90 THR A N 1
ATOM 645 C CA . THR A 1 90 ? -10.592 11.245 -8.727 1.00 92.94 90 THR A CA 1
ATOM 646 C C . THR A 1 90 ? -9.969 10.124 -7.894 1.00 92.94 90 THR A C 1
ATOM 648 O O . THR A 1 90 ? -10.525 9.747 -6.869 1.00 92.94 90 THR A O 1
ATOM 651 N N . ASP A 1 91 ? -8.869 9.528 -8.362 1.00 93.19 91 ASP A N 1
ATOM 652 C CA . ASP A 1 91 ? -8.215 8.365 -7.749 1.00 93.19 91 ASP A CA 1
ATOM 653 C C . ASP A 1 91 ? -6.926 8.712 -6.988 1.00 93.19 91 ASP A C 1
ATOM 655 O O . ASP A 1 91 ? -6.300 7.826 -6.404 1.00 93.19 91 ASP A O 1
ATOM 659 N N . ILE A 1 92 ? -6.528 9.989 -6.973 1.00 94.88 92 ILE A N 1
ATOM 660 C CA . ILE A 1 92 ? -5.385 10.487 -6.210 1.00 94.88 92 ILE A CA 1
ATOM 661 C C . ILE A 1 92 ? -5.713 11.824 -5.555 1.00 94.88 92 ILE A C 1
ATOM 663 O O . ILE A 1 92 ? -6.327 12.702 -6.150 1.00 94.88 92 ILE A O 1
ATOM 667 N N . GLU A 1 93 ? -5.215 12.013 -4.340 1.00 93.56 93 GLU A N 1
ATOM 668 C CA . GLU A 1 93 ? -5.299 13.282 -3.629 1.00 93.56 93 GLU A CA 1
ATOM 669 C C . GLU A 1 93 ? -3.975 13.572 -2.926 1.00 93.56 93 GLU A C 1
ATOM 671 O O . GLU A 1 93 ? -3.186 12.673 -2.620 1.00 93.56 93 GLU A O 1
ATOM 676 N N . LYS A 1 94 ? -3.715 14.855 -2.663 1.00 92.88 94 LYS A N 1
ATOM 677 C CA . LYS A 1 94 ? -2.548 15.289 -1.899 1.00 92.88 94 LYS A CA 1
ATOM 678 C C . LYS A 1 94 ? -2.968 16.251 -0.801 1.00 92.88 94 LYS A C 1
ATOM 680 O O . LYS A 1 94 ? -3.345 17.388 -1.069 1.00 92.88 94 LYS A O 1
ATOM 685 N N . ARG A 1 95 ? -2.807 15.813 0.445 1.00 93.25 95 ARG A N 1
ATOM 686 C CA . ARG A 1 95 ? -2.981 16.645 1.638 1.00 93.25 95 ARG A CA 1
ATOM 687 C C . ARG A 1 95 ? -1.621 17.144 2.121 1.00 93.25 95 ARG A C 1
ATOM 689 O O . ARG A 1 95 ? -0.637 16.403 2.116 1.00 93.25 95 ARG A O 1
ATOM 696 N N . LEU A 1 96 ? -1.544 18.423 2.482 1.00 93.44 96 LEU A N 1
ATOM 697 C CA . LEU A 1 96 ? -0.358 18.982 3.129 1.00 93.44 96 LEU A CA 1
ATOM 698 C C . LEU A 1 96 ? -0.429 18.693 4.626 1.00 93.44 96 LEU A C 1
ATOM 700 O O . LEU A 1 96 ? -1.498 18.752 5.217 1.00 93.44 96 LEU A O 1
ATOM 704 N N . LEU A 1 97 ? 0.720 18.384 5.216 1.00 94.44 97 LEU A N 1
ATOM 705 C CA . LEU A 1 97 ? 0.839 17.999 6.616 1.00 94.44 97 LEU A CA 1
ATOM 706 C C . LEU A 1 97 ? 1.907 18.881 7.263 1.00 94.44 97 LEU A C 1
ATOM 708 O O . LEU A 1 97 ? 3.083 18.517 7.289 1.00 94.44 97 LEU A O 1
ATOM 712 N N . GLN A 1 98 ? 1.524 20.094 7.667 1.00 94.06 98 GLN A N 1
ATOM 713 C CA . GLN A 1 98 ? 2.452 21.126 8.154 1.00 94.06 98 GLN A CA 1
ATOM 714 C C . GLN A 1 98 ? 2.210 21.503 9.618 1.00 94.06 98 GLN A C 1
ATOM 716 O O . GLN A 1 98 ? 3.116 22.004 10.282 1.00 94.06 98 GLN A O 1
ATOM 721 N N . SER A 1 99 ? 1.009 21.244 10.126 1.00 95.12 99 SER A N 1
ATOM 722 C CA . SER A 1 99 ? 0.573 21.592 11.473 1.00 95.12 99 SER A CA 1
ATOM 723 C C . SER A 1 99 ? -0.014 20.388 12.220 1.00 95.12 99 SER A C 1
ATOM 725 O O . SER A 1 99 ? -0.278 19.327 11.650 1.00 95.12 99 SER A O 1
ATOM 727 N N . GLY A 1 100 ? -0.237 20.555 13.527 1.00 93.00 100 GLY A N 1
ATOM 728 C CA . GLY A 1 100 ? -0.961 19.564 14.326 1.00 93.00 100 GLY A CA 1
ATOM 729 C C . GLY A 1 100 ? -2.429 19.418 13.913 1.00 93.00 100 GLY A C 1
ATOM 730 O O . GLY A 1 100 ? -2.978 18.326 14.027 1.00 93.00 100 GLY A O 1
ATOM 731 N N . GLU A 1 101 ? -3.048 20.480 13.394 1.00 95.00 101 GLU A N 1
ATOM 732 C CA . GLU A 1 101 ? -4.425 20.447 12.884 1.00 95.00 101 GLU A CA 1
ATOM 733 C C . GLU A 1 101 ? -4.520 19.589 11.619 1.00 95.00 101 GLU A C 1
ATOM 735 O O . GLU A 1 101 ? -5.390 18.724 11.534 1.00 95.00 101 GLU A O 1
ATOM 740 N N . ASP A 1 102 ? -3.556 19.725 10.702 1.00 96.31 102 ASP A N 1
ATOM 741 C CA . ASP A 1 102 ? -3.466 18.866 9.513 1.00 96.31 102 ASP A CA 1
ATOM 742 C C . ASP A 1 102 ? -3.295 17.390 9.900 1.00 96.31 102 ASP A C 1
ATOM 744 O O . ASP A 1 102 ? -3.843 16.492 9.262 1.00 96.31 102 ASP A O 1
ATOM 748 N N . TYR A 1 103 ? -2.540 17.125 10.972 1.00 95.12 103 TYR A N 1
ATOM 749 C CA . TYR A 1 103 ? -2.355 15.769 11.483 1.00 95.12 103 TYR A CA 1
ATOM 750 C C . TYR A 1 103 ? -3.645 15.180 12.041 1.00 95.12 103 TYR A C 1
ATOM 752 O O . TYR A 1 103 ? -3.944 14.015 11.790 1.00 95.12 103 TYR A O 1
ATOM 760 N N . ILE A 1 104 ? -4.434 15.980 12.758 1.00 94.81 104 ILE A N 1
ATOM 761 C CA . ILE A 1 104 ? -5.754 15.553 13.221 1.00 94.81 104 ILE A CA 1
ATOM 762 C C . ILE A 1 104 ? -6.664 15.279 12.018 1.00 94.81 104 ILE A C 1
ATOM 764 O O . ILE A 1 104 ? -7.285 14.221 11.982 1.00 94.81 104 ILE A O 1
ATOM 768 N N . ALA A 1 105 ? -6.678 16.150 11.006 1.00 96.25 105 ALA A N 1
ATOM 769 C CA . ALA A 1 105 ? -7.462 15.940 9.788 1.00 96.25 105 ALA A CA 1
ATOM 770 C C . ALA A 1 105 ? -7.072 14.642 9.052 1.00 96.25 105 ALA A C 1
ATOM 772 O O . ALA A 1 105 ? -7.942 13.875 8.648 1.00 96.25 105 ALA A O 1
ATOM 773 N N . MET A 1 106 ? -5.774 14.332 8.961 1.00 96.75 106 MET A N 1
ATOM 774 C CA . MET A 1 106 ? -5.288 13.059 8.411 1.00 96.75 106 MET A CA 1
ATOM 775 C C . MET A 1 106 ? -5.808 11.852 9.212 1.00 96.75 106 MET A C 1
ATOM 777 O O . MET A 1 106 ? -6.193 10.838 8.628 1.00 96.75 106 MET A O 1
ATOM 781 N N . LEU A 1 107 ? -5.843 11.934 10.548 1.00 95.88 107 LEU A N 1
ATOM 782 C CA . LEU A 1 107 ? -6.423 10.871 11.376 1.00 95.88 107 LEU A CA 1
ATOM 783 C C . LEU A 1 107 ? -7.933 10.727 11.135 1.00 95.88 107 LEU A C 1
ATOM 785 O O . LEU A 1 107 ? -8.444 9.611 11.124 1.00 95.88 107 LEU A O 1
ATOM 789 N N . GLU A 1 108 ? -8.656 11.825 10.923 1.00 96.06 108 GLU A N 1
ATOM 790 C CA . GLU A 1 108 ? -10.083 11.784 10.588 1.00 96.06 108 GLU A CA 1
ATOM 791 C C . GLU A 1 108 ? -10.353 11.102 9.254 1.00 96.06 108 GLU A C 1
ATOM 793 O O . GLU A 1 108 ? -11.220 10.228 9.181 1.00 96.06 108 GLU A O 1
ATOM 798 N N . GLU 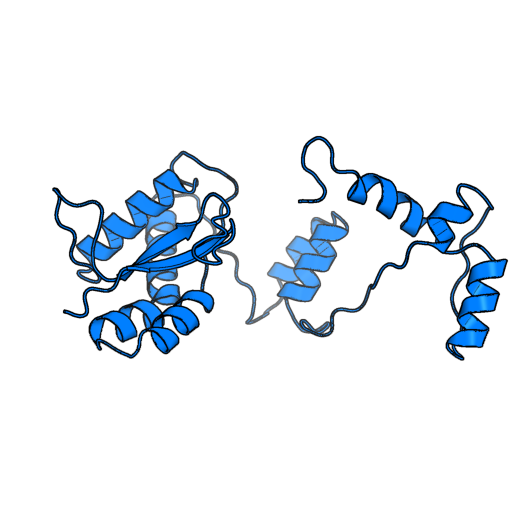A 1 109 ? -9.571 11.443 8.235 1.00 96.12 109 GLU A N 1
ATOM 799 C CA . GLU A 1 109 ? -9.628 10.803 6.925 1.00 96.12 109 GLU A CA 1
ATOM 800 C C . GLU A 1 109 ? -9.306 9.308 7.027 1.00 96.12 109 GLU A C 1
ATOM 802 O O . GLU A 1 109 ? -10.044 8.477 6.500 1.00 96.12 109 GLU A O 1
ATOM 807 N N . ALA A 1 110 ? -8.286 8.938 7.808 1.00 96.00 110 ALA A N 1
ATOM 808 C CA . ALA A 1 110 ? -7.950 7.540 8.048 1.00 96.00 110 ALA A CA 1
ATOM 809 C C . ALA A 1 110 ? -9.085 6.752 8.715 1.00 96.00 110 ALA A C 1
ATOM 811 O O . ALA A 1 110 ? -9.349 5.611 8.338 1.00 96.00 110 ALA A O 1
ATOM 812 N N . LEU A 1 111 ? -9.776 7.342 9.694 1.00 95.44 111 LEU A N 1
ATOM 813 C CA . LEU A 1 111 ? -10.940 6.705 10.315 1.00 95.44 111 LEU A CA 1
ATOM 814 C C . LEU A 1 111 ? -12.098 6.541 9.329 1.00 95.44 111 LEU A C 1
ATOM 816 O O . LEU A 1 111 ? -12.798 5.534 9.400 1.00 95.44 111 LEU A O 1
ATOM 820 N N . SER A 1 112 ? -12.291 7.504 8.425 1.00 96.38 112 SER A N 1
ATOM 821 C CA . SER A 1 112 ? -13.269 7.397 7.340 1.00 96.38 112 SER A CA 1
ATOM 822 C C . SER A 1 112 ? -12.903 6.270 6.368 1.00 96.38 112 SER A C 1
ATOM 824 O O . SER A 1 112 ? -13.755 5.449 6.035 1.00 96.38 112 SER A O 1
ATOM 826 N N . GLY A 1 113 ? -11.622 6.156 5.997 1.00 97.00 113 GLY A N 1
ATOM 827 C CA . GLY A 1 113 ? -11.105 5.071 5.157 1.00 97.00 113 GLY A CA 1
ATOM 828 C C . GLY A 1 113 ? -11.343 3.684 5.761 1.00 97.00 113 GLY A C 1
ATOM 829 O O . GLY A 1 113 ? -11.789 2.772 5.071 1.00 97.00 113 GLY A O 1
ATOM 830 N N . TYR A 1 114 ? -11.158 3.538 7.076 1.00 97.69 114 TYR A N 1
ATOM 831 C CA . TYR A 1 114 ? -11.510 2.313 7.809 1.00 97.69 114 TYR A CA 1
ATOM 832 C C . TYR A 1 114 ? -12.997 2.213 8.195 1.00 97.69 114 TYR A C 1
ATOM 834 O O . TYR A 1 114 ? -13.381 1.274 8.894 1.00 97.69 114 TYR A O 1
ATOM 842 N N . GLY A 1 115 ? -13.853 3.143 7.763 1.00 96.69 115 GLY A N 1
ATOM 843 C CA . GLY A 1 115 ? -15.246 3.249 8.201 1.00 96.69 115 GLY A CA 1
ATOM 844 C C . GLY A 1 115 ? -16.036 1.961 7.985 1.00 96.69 115 GLY A C 1
ATOM 845 O O . GLY A 1 115 ? -16.604 1.427 8.934 1.00 96.69 115 GLY A O 1
ATOM 846 N N . ARG A 1 116 ? -15.972 1.386 6.775 1.00 97.88 116 ARG A N 1
ATOM 847 C CA . ARG A 1 116 ? -16.656 0.122 6.455 1.00 97.88 116 ARG A CA 1
ATOM 848 C C . ARG A 1 116 ? -16.205 -1.028 7.355 1.00 97.88 116 ARG A C 1
ATOM 850 O O . ARG A 1 116 ? -17.036 -1.789 7.844 1.00 97.88 116 ARG A O 1
ATOM 857 N N . TYR A 1 117 ? -14.899 -1.156 7.573 1.00 98.06 117 TYR A N 1
ATOM 858 C CA . TYR A 1 117 ? -14.328 -2.165 8.463 1.00 98.06 117 TYR A CA 1
ATOM 859 C C . TYR A 1 117 ? -14.861 -2.011 9.897 1.00 98.06 117 TYR A C 1
ATOM 861 O O . TYR A 1 117 ? -15.336 -2.979 10.493 1.00 98.06 117 TYR A O 1
ATOM 869 N N . LEU A 1 118 ? -14.845 -0.785 10.425 1.00 96.44 118 LEU A N 1
ATOM 870 C CA . LEU A 1 118 ? -15.333 -0.470 11.769 1.00 96.44 118 LEU A CA 1
ATOM 871 C C . LEU A 1 118 ? -16.843 -0.709 11.916 1.00 96.44 118 LEU A C 1
ATOM 873 O O . LEU A 1 118 ? -17.286 -1.229 12.939 1.00 96.44 118 LEU A O 1
ATOM 877 N N . ASP A 1 119 ? -17.631 -0.373 10.898 1.00 96.38 119 ASP A N 1
ATOM 878 C CA . ASP A 1 119 ? -19.081 -0.563 10.920 1.00 96.38 119 ASP A CA 1
ATOM 879 C C . ASP A 1 119 ? -19.450 -2.057 10.864 1.00 96.38 119 ASP A C 1
ATOM 881 O O . ASP A 1 119 ? -20.346 -2.499 11.584 1.00 96.38 119 ASP A O 1
ATOM 885 N N . LEU A 1 120 ? -18.718 -2.869 10.088 1.00 97.25 120 LEU A N 1
ATOM 886 C CA . LEU A 1 120 ? -18.896 -4.327 10.057 1.00 97.25 120 LEU A CA 1
ATOM 887 C C . LEU A 1 120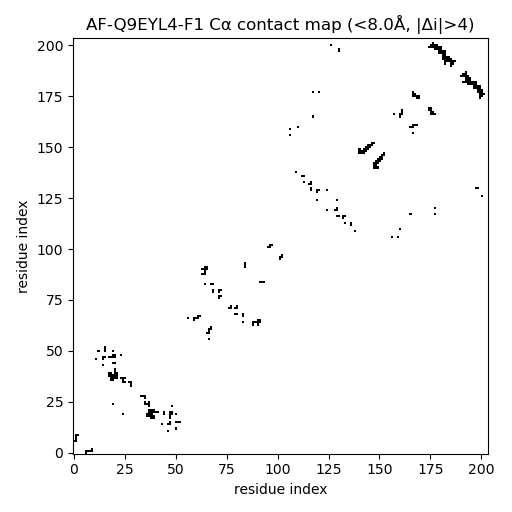 ? -18.516 -4.998 11.384 1.00 97.25 120 LEU A C 1
ATOM 889 O O . LEU A 1 120 ? -19.189 -5.945 11.799 1.00 97.25 120 LEU A O 1
ATOM 893 N N . LEU A 1 121 ? -17.479 -4.500 12.068 1.00 95.50 121 LEU A N 1
ATOM 894 C CA . LEU A 1 121 ? -17.148 -4.934 13.428 1.00 95.50 121 LEU A CA 1
ATOM 895 C C . LEU A 1 121 ? -18.296 -4.634 14.394 1.00 95.50 121 LEU A C 1
ATOM 897 O O . LEU A 1 121 ? -18.737 -5.522 15.121 1.00 95.50 121 LEU A O 1
ATOM 901 N N . GLN A 1 122 ? -18.822 -3.405 14.370 1.00 94.00 122 GLN A N 1
ATOM 902 C CA . GLN A 1 122 ? -19.928 -2.996 15.237 1.00 94.00 122 GLN A CA 1
ATOM 903 C C . GLN A 1 122 ? -21.211 -3.791 14.954 1.00 94.00 122 GLN A C 1
ATOM 905 O O . GLN A 1 122 ? -21.930 -4.158 15.883 1.00 94.00 122 GLN A O 1
ATOM 910 N N . ALA A 1 123 ? -21.476 -4.095 13.683 1.00 95.31 123 ALA A N 1
ATOM 911 C CA . ALA A 1 123 ? -22.595 -4.928 13.255 1.00 95.31 123 ALA A CA 1
ATOM 912 C C . ALA A 1 123 ? -22.390 -6.424 13.552 1.00 95.31 123 ALA A C 1
ATOM 914 O O . ALA A 1 123 ? -23.292 -7.220 13.294 1.00 95.31 123 ALA A O 1
ATOM 915 N N . ARG A 1 124 ? -21.216 -6.819 14.070 1.00 95.06 124 ARG A N 1
ATOM 916 C CA . ARG A 1 124 ? -20.822 -8.216 14.289 1.00 95.06 124 ARG A CA 1
ATOM 917 C C . ARG A 1 124 ? -21.001 -9.078 13.035 1.00 95.06 124 ARG A C 1
ATOM 919 O O . ARG A 1 124 ? -21.432 -10.225 13.127 1.00 95.06 124 ARG A O 1
ATOM 926 N N . ALA A 1 125 ? -20.616 -8.553 11.874 1.00 96.69 125 ALA A N 1
ATOM 927 C CA . ALA A 1 125 ? -20.672 -9.274 10.602 1.00 96.69 125 ALA A CA 1
ATOM 928 C C . ALA A 1 125 ? -19.762 -10.518 10.581 1.00 96.69 125 ALA A C 1
ATOM 930 O O . ALA A 1 125 ? -18.929 -10.703 11.471 1.00 96.69 125 ALA A O 1
ATOM 931 N N . GLU A 1 126 ? -19.897 -11.357 9.556 1.00 96.56 126 GLU A N 1
ATOM 932 C CA . GLU A 1 126 ? -19.044 -12.536 9.374 1.00 96.56 126 GLU A CA 1
ATOM 933 C C . GLU A 1 126 ? -17.552 -12.157 9.236 1.00 96.56 126 GLU A C 1
ATOM 935 O O . GLU A 1 126 ? -17.241 -11.161 8.568 1.00 96.56 126 GLU A O 1
ATOM 940 N N . PRO A 1 127 ? -16.617 -12.935 9.824 1.00 96.56 127 PRO A N 1
ATOM 941 C CA . PRO A 1 127 ? -15.181 -12.637 9.796 1.00 96.56 127 PRO A CA 1
ATOM 942 C C . PRO A 1 127 ? -14.610 -12.387 8.394 1.00 96.56 127 PRO A C 1
ATOM 944 O O . PRO A 1 127 ? -13.812 -11.467 8.215 1.00 96.56 127 PRO A O 1
ATOM 947 N N . ASP A 1 128 ? -15.060 -13.141 7.390 1.00 96.62 128 ASP A N 1
ATOM 948 C CA . ASP A 1 128 ? -14.570 -13.016 6.012 1.00 96.62 128 ASP A CA 1
ATOM 949 C C . ASP A 1 128 ? -14.863 -11.635 5.413 1.00 96.62 128 ASP A C 1
ATOM 951 O O . ASP A 1 128 ? -14.003 -11.033 4.769 1.00 96.62 128 ASP A O 1
ATOM 955 N N . LEU A 1 129 ? -16.056 -11.089 5.675 1.00 97.56 129 LEU A N 1
ATOM 956 C CA . LEU A 1 129 ? -16.440 -9.754 5.210 1.00 97.56 129 LEU A CA 1
ATOM 957 C C . LEU A 1 129 ? -15.624 -8.663 5.907 1.00 97.56 129 LEU A C 1
ATOM 959 O O . LEU A 1 129 ? -15.290 -7.651 5.292 1.00 97.56 129 LEU A O 1
ATOM 963 N N . ILE A 1 130 ? -15.288 -8.873 7.181 1.00 97.81 130 ILE A N 1
ATOM 964 C CA . ILE A 1 130 ? -14.471 -7.948 7.970 1.00 97.81 130 ILE A CA 1
ATOM 965 C C . ILE A 1 130 ? -13.037 -7.910 7.420 1.00 97.81 130 ILE A C 1
ATOM 967 O O . ILE A 1 130 ? -12.497 -6.824 7.212 1.00 97.81 130 ILE A O 1
ATOM 971 N N . ILE A 1 131 ? -12.439 -9.073 7.131 1.00 96.94 131 ILE A N 1
ATOM 972 C CA . ILE A 1 131 ? -11.096 -9.164 6.533 1.00 96.94 131 ILE A CA 1
ATOM 973 C C . ILE A 1 131 ? -11.077 -8.531 5.138 1.00 96.94 131 ILE A C 1
ATOM 975 O O . ILE A 1 131 ? -10.162 -7.773 4.818 1.00 96.94 131 ILE A O 1
ATOM 979 N N . GLN A 1 132 ? -12.094 -8.795 4.314 1.00 97.38 132 GLN A N 1
ATOM 980 C CA . GLN A 1 132 ? -12.205 -8.179 2.991 1.00 97.38 132 GLN A CA 1
ATOM 981 C C . GLN A 1 132 ? -12.299 -6.654 3.080 1.00 97.38 132 GLN A C 1
ATOM 983 O O . GLN A 1 132 ? -11.556 -5.969 2.383 1.00 97.38 132 GLN A O 1
ATOM 988 N N . ALA A 1 133 ? -13.137 -6.124 3.976 1.00 98.00 133 ALA A N 1
ATOM 989 C CA . ALA A 1 133 ? -13.269 -4.683 4.178 1.00 98.00 133 ALA A CA 1
ATOM 990 C C . ALA A 1 133 ? -11.982 -4.039 4.714 1.00 98.00 133 ALA A C 1
ATOM 992 O O . ALA A 1 133 ? -11.656 -2.919 4.332 1.00 98.00 133 ALA A O 1
ATOM 993 N N . PHE A 1 134 ? -11.221 -4.738 5.563 1.00 97.88 134 PHE A N 1
ATOM 994 C CA . PHE A 1 134 ? -9.928 -4.238 6.036 1.00 97.88 134 PHE A CA 1
ATOM 995 C C . PHE A 1 134 ? -8.918 -4.057 4.890 1.00 97.88 134 PHE A C 1
ATOM 997 O O . PHE A 1 134 ? -8.106 -3.139 4.928 1.00 97.88 134 PHE A O 1
ATOM 1004 N N . ASN A 1 135 ? -8.996 -4.879 3.840 1.00 96.50 135 ASN A N 1
ATOM 1005 C CA . ASN A 1 135 ? -8.113 -4.780 2.674 1.00 96.50 135 ASN A CA 1
ATOM 1006 C C . ASN A 1 135 ? -8.487 -3.649 1.694 1.00 96.50 135 ASN A C 1
ATOM 1008 O O . ASN A 1 135 ? -7.756 -3.427 0.728 1.00 96.50 135 ASN A O 1
ATOM 1012 N N . GLU A 1 136 ? -9.595 -2.933 1.914 1.00 97.12 136 GLU A N 1
ATOM 1013 C CA . GLU A 1 136 ? -10.023 -1.816 1.056 1.00 97.12 136 GLU A CA 1
ATOM 1014 C C . GLU A 1 136 ? -9.235 -0.523 1.331 1.00 97.12 136 GLU A C 1
ATOM 1016 O O . GLU A 1 136 ? -9.125 0.325 0.445 1.00 97.12 136 GLU A O 1
ATOM 1021 N N . TYR A 1 137 ? -8.649 -0.376 2.525 1.00 97.88 137 TYR A N 1
ATOM 1022 C CA . TYR A 1 137 ? -7.911 0.820 2.931 1.00 97.88 137 TYR A CA 1
ATOM 1023 C C . TYR A 1 137 ? -6.664 0.461 3.745 1.00 97.88 137 TYR A C 1
ATOM 1025 O O . TYR A 1 137 ? -6.705 -0.396 4.622 1.00 97.88 137 TYR A O 1
ATOM 1033 N N . GLN A 1 138 ? -5.540 1.129 3.474 1.00 96.88 138 GLN A N 1
ATOM 1034 C CA . GLN A 1 138 ? -4.287 0.896 4.192 1.00 96.88 138 GLN A CA 1
ATOM 1035 C C . GLN A 1 138 ? -3.489 2.189 4.344 1.00 96.88 138 GLN A C 1
ATOM 1037 O O . GLN A 1 138 ? -3.335 2.953 3.391 1.00 96.88 138 GLN A O 1
ATOM 1042 N N . LEU A 1 139 ? -2.914 2.391 5.530 1.00 96.94 139 LEU A N 1
ATOM 1043 C CA . LEU A 1 139 ? -1.959 3.467 5.775 1.00 96.94 139 LEU A CA 1
ATOM 1044 C C . LEU A 1 139 ? -0.536 2.947 5.605 1.00 96.94 139 LEU A C 1
ATOM 1046 O O . LEU A 1 139 ? -0.140 1.961 6.223 1.00 96.94 139 LEU A O 1
ATOM 1050 N N . LEU A 1 140 ? 0.254 3.650 4.799 1.00 96.75 140 LEU A N 1
ATOM 1051 C CA . LEU A 1 140 ? 1.658 3.333 4.575 1.00 96.75 140 LEU A CA 1
ATOM 1052 C C . LEU A 1 140 ? 2.529 4.473 5.090 1.00 96.75 140 LEU A C 1
ATOM 1054 O O . LEU A 1 140 ? 2.260 5.645 4.831 1.00 96.75 140 LEU A O 1
ATOM 1058 N N . CYS A 1 141 ? 3.605 4.128 5.789 1.00 96.38 141 CYS A N 1
ATOM 1059 C CA . CYS A 1 141 ? 4.602 5.088 6.232 1.00 96.38 141 CYS A CA 1
ATOM 1060 C C . CYS A 1 141 ? 6.018 4.541 6.045 1.00 96.38 141 CYS A C 1
ATOM 1062 O O . CYS A 1 141 ? 6.250 3.333 6.030 1.00 96.38 141 CYS A O 1
ATOM 1064 N N . ALA A 1 142 ? 6.977 5.450 5.871 1.00 95.19 142 ALA A N 1
ATOM 1065 C CA . ALA A 1 142 ? 8.363 5.082 5.597 1.00 95.19 142 ALA A CA 1
ATOM 1066 C C . ALA A 1 142 ? 9.149 4.699 6.864 1.00 95.19 142 ALA A C 1
ATOM 1068 O O . ALA A 1 142 ? 10.153 3.994 6.780 1.00 95.19 142 ALA A O 1
ATOM 1069 N N . LEU A 1 143 ? 8.726 5.189 8.034 1.00 96.69 143 LEU A N 1
ATOM 1070 C CA . LEU A 1 143 ? 9.456 5.041 9.292 1.00 96.69 143 LEU A CA 1
ATOM 1071 C C . LEU A 1 143 ? 8.848 3.936 10.163 1.00 96.69 143 LEU A C 1
ATOM 1073 O O . LEU A 1 143 ? 7.646 3.687 10.139 1.00 96.69 143 LEU A O 1
ATOM 1077 N N . ARG A 1 144 ? 9.673 3.292 10.993 1.00 94.00 144 ARG A N 1
ATOM 1078 C CA . ARG A 1 144 ? 9.188 2.323 11.995 1.00 94.00 144 ARG A CA 1
ATOM 1079 C C . ARG A 1 144 ? 8.726 3.002 13.283 1.00 94.00 144 ARG A C 1
ATOM 1081 O O . ARG A 1 144 ? 7.723 2.598 13.862 1.00 94.00 144 ARG A O 1
ATOM 1088 N N . GLU A 1 145 ? 9.434 4.046 13.697 1.00 95.31 145 GLU A N 1
ATOM 1089 C CA . GLU A 1 145 ? 9.219 4.765 14.955 1.00 95.31 145 GLU A CA 1
ATOM 1090 C C . GLU A 1 145 ? 8.988 6.265 14.721 1.00 95.31 145 GLU A C 1
ATOM 1092 O O . GLU A 1 145 ? 9.168 6.776 13.614 1.00 95.31 145 GLU A O 1
ATOM 1097 N N . GLY A 1 146 ? 8.593 6.969 15.783 1.00 94.75 146 GLY A N 1
ATOM 1098 C CA . GLY A 1 146 ? 8.294 8.400 15.762 1.00 94.75 146 GLY A CA 1
ATOM 1099 C C . GLY A 1 146 ? 6.854 8.731 15.340 1.00 94.75 146 GLY A C 1
ATOM 1100 O O . GLY A 1 146 ? 6.070 7.827 15.047 1.00 94.75 146 GLY A O 1
ATOM 1101 N N . PRO A 1 147 ? 6.487 10.028 15.294 1.00 91.31 147 PRO A N 1
ATOM 1102 C CA . PRO A 1 147 ? 5.103 10.478 15.075 1.00 91.31 147 PRO A CA 1
ATOM 1103 C C . PRO A 1 147 ? 4.477 10.039 13.741 1.00 91.31 147 PRO A C 1
ATOM 1105 O O . PRO A 1 147 ? 3.257 9.924 13.633 1.00 91.31 147 PRO A O 1
ATOM 1108 N N . PHE A 1 148 ? 5.320 9.783 12.737 1.00 95.12 148 PHE A N 1
ATOM 1109 C CA . PHE A 1 148 ? 4.930 9.325 11.400 1.00 95.12 148 PHE A CA 1
ATOM 1110 C C . PHE A 1 148 ? 5.392 7.891 11.110 1.00 95.12 148 PHE A C 1
ATOM 1112 O O . PHE A 1 148 ? 5.332 7.450 9.967 1.00 95.12 148 PHE A O 1
ATOM 1119 N N . GLY A 1 149 ? 5.906 7.177 12.115 1.00 96.50 149 GLY A N 1
ATOM 1120 C CA . GLY A 1 149 ? 6.297 5.779 11.981 1.00 96.50 149 GLY A CA 1
ATOM 1121 C C . GLY A 1 149 ? 5.187 4.824 12.397 1.00 96.50 149 GLY A C 1
ATOM 1122 O O . GLY A 1 149 ? 4.248 5.223 13.082 1.00 96.50 149 GLY A O 1
ATOM 1123 N N . VAL A 1 150 ? 5.310 3.552 12.014 1.00 96.88 150 VAL A N 1
ATOM 1124 C CA . VAL A 1 150 ? 4.318 2.502 12.316 1.00 96.88 150 VAL A CA 1
ATOM 1125 C C . VAL A 1 150 ? 3.939 2.481 13.801 1.00 96.88 150 VAL A C 1
ATOM 1127 O O . VAL A 1 150 ? 2.757 2.464 14.134 1.00 96.88 150 VAL A O 1
ATOM 1130 N N . ALA A 1 151 ? 4.923 2.527 14.705 1.00 95.62 151 ALA A N 1
ATOM 1131 C CA . ALA A 1 151 ? 4.670 2.493 16.145 1.00 95.62 151 ALA A CA 1
ATOM 1132 C C . ALA A 1 151 ? 3.843 3.700 16.627 1.00 95.62 151 ALA A C 1
ATOM 1134 O O . ALA A 1 151 ? 2.856 3.517 17.340 1.00 95.62 151 ALA A O 1
ATOM 1135 N N . GLY A 1 152 ? 4.209 4.915 16.204 1.00 96.31 152 GLY A N 1
ATOM 1136 C CA . GLY A 1 152 ? 3.512 6.138 16.607 1.00 96.31 152 GLY A CA 1
ATOM 1137 C C . GLY A 1 152 ? 2.128 6.269 15.974 1.00 96.31 152 GLY A C 1
ATOM 1138 O O . GLY A 1 152 ? 1.179 6.645 16.658 1.00 96.31 152 GLY A O 1
ATOM 1139 N N . LEU A 1 153 ? 1.982 5.905 14.696 1.00 96.94 153 LEU A N 1
ATOM 1140 C CA . LEU A 1 153 ? 0.686 5.909 14.015 1.00 96.94 153 LEU A CA 1
ATOM 1141 C C . LEU A 1 153 ? -0.282 4.913 14.655 1.00 96.94 153 LEU A C 1
ATOM 1143 O O . LEU A 1 153 ? -1.423 5.282 14.915 1.00 96.94 153 LEU A O 1
ATOM 1147 N N . ASN A 1 154 ? 0.170 3.699 14.987 1.00 95.81 154 ASN A N 1
ATOM 1148 C CA . ASN A 1 154 ? -0.663 2.719 15.687 1.00 95.81 154 ASN A CA 1
ATOM 1149 C C . ASN A 1 154 ? -1.197 3.280 17.010 1.00 95.81 154 ASN A C 1
ATOM 1151 O O . ASN A 1 154 ? -2.395 3.208 17.271 1.00 95.81 154 ASN A O 1
ATOM 1155 N N . GLU A 1 155 ? -0.333 3.879 17.832 1.00 94.38 155 GLU A N 1
ATOM 1156 C CA . GLU A 1 155 ? -0.747 4.471 19.106 1.00 94.38 155 GLU A CA 1
ATOM 1157 C C . GLU A 1 155 ? -1.764 5.605 18.907 1.00 94.38 155 GLU A C 1
ATOM 1159 O O . GLU A 1 155 ? -2.821 5.612 19.543 1.00 94.38 155 GLU A O 1
ATOM 1164 N N . ARG A 1 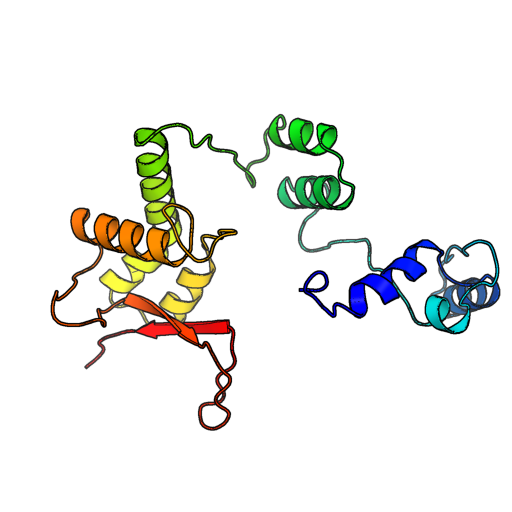156 ? -1.471 6.547 18.001 1.00 95.38 156 ARG A N 1
ATOM 1165 C CA . ARG A 1 156 ? -2.312 7.730 17.769 1.00 95.38 156 ARG A CA 1
ATOM 1166 C C . ARG A 1 156 ? -3.661 7.381 17.163 1.00 95.38 156 ARG A C 1
ATOM 1168 O O . ARG A 1 156 ? -4.672 7.911 17.619 1.00 95.38 156 ARG A O 1
ATOM 1175 N N . ILE A 1 157 ? -3.695 6.468 16.198 1.00 95.75 157 ILE A N 1
ATOM 1176 C CA . ILE A 1 157 ? -4.937 6.001 15.578 1.00 95.75 157 ILE A CA 1
ATOM 1177 C C . ILE A 1 157 ? -5.782 5.249 16.602 1.00 95.75 157 ILE A C 1
ATOM 1179 O O . ILE A 1 157 ? -6.966 5.547 16.740 1.00 95.75 157 ILE A O 1
ATOM 1183 N N . GLU A 1 158 ? -5.193 4.334 17.379 1.00 94.69 158 GLU A N 1
ATOM 1184 C CA . GLU A 1 158 ? -5.939 3.627 18.423 1.00 94.69 158 GLU A CA 1
ATOM 1185 C C . GLU A 1 158 ? -6.497 4.599 19.476 1.00 94.69 158 GLU A C 1
ATOM 1187 O O . GLU A 1 158 ? -7.627 4.429 19.941 1.00 94.69 158 GLU A O 1
ATOM 1192 N N . GLN A 1 159 ? -5.731 5.620 19.875 1.00 93.75 159 GLN A N 1
ATOM 1193 C CA . GLN A 1 159 ? -6.182 6.640 20.826 1.00 93.75 159 GLN A CA 1
ATOM 1194 C C . GLN A 1 159 ? -7.340 7.466 20.249 1.00 93.75 159 GLN A C 1
ATOM 1196 O O . GLN A 1 159 ? -8.330 7.719 20.937 1.00 93.75 159 GLN A O 1
ATOM 1201 N N . PHE A 1 160 ? -7.255 7.832 18.973 1.00 94.88 160 PHE A N 1
ATOM 1202 C CA . PHE A 1 160 ? -8.289 8.592 18.281 1.00 94.88 160 PHE A CA 1
ATOM 1203 C C . PHE A 1 160 ? -9.577 7.775 18.068 1.00 94.88 160 PHE A C 1
ATOM 1205 O O . PHE A 1 160 ? -10.679 8.271 18.311 1.00 94.88 160 PHE A O 1
ATOM 1212 N N . MET A 1 161 ? -9.457 6.488 17.722 1.00 93.88 161 MET A N 1
ATOM 1213 C CA . MET A 1 161 ? -10.594 5.561 17.636 1.00 93.88 161 MET A CA 1
ATOM 1214 C C . MET A 1 161 ? -11.293 5.375 18.990 1.00 93.88 161 MET A C 1
ATOM 1216 O O . MET A 1 161 ? -12.522 5.328 19.034 1.00 93.88 161 MET A O 1
ATOM 1220 N N . GLN A 1 162 ? -10.546 5.321 20.101 1.00 93.69 162 GLN A N 1
ATOM 1221 C CA . GLN A 1 162 ? -11.128 5.290 21.451 1.00 93.69 162 GLN A CA 1
ATOM 1222 C C . GLN A 1 162 ? -11.883 6.582 21.782 1.00 93.69 162 GLN A C 1
ATOM 1224 O O . GLN A 1 162 ? -13.009 6.522 22.272 1.00 93.69 162 GLN A O 1
ATOM 1229 N N . GLN A 1 163 ? -11.299 7.751 21.490 1.00 93.94 163 GLN A N 1
ATOM 1230 C CA . GLN A 1 163 ? -11.946 9.051 21.726 1.00 93.94 163 GLN A CA 1
ATOM 1231 C C . GLN A 1 163 ? -13.276 9.169 20.971 1.00 93.94 163 GLN A C 1
ATOM 1233 O O . GLN A 1 163 ? -14.264 9.641 21.534 1.00 93.94 163 GLN A O 1
ATOM 1238 N N . LYS A 1 164 ? -13.331 8.667 19.730 1.00 93.06 164 LYS A N 1
ATOM 1239 C CA . LYS A 1 164 ? -14.557 8.606 18.915 1.00 93.06 164 LYS A CA 1
ATOM 1240 C C . LYS A 1 164 ? -15.449 7.388 19.210 1.00 93.06 164 LYS A C 1
ATOM 1242 O O . LYS A 1 164 ? -16.428 7.178 18.500 1.00 93.06 164 LYS A O 1
ATOM 1247 N N . ARG A 1 165 ? -15.142 6.600 20.252 1.00 93.12 165 ARG A N 1
ATOM 1248 C CA . ARG A 1 165 ? -15.891 5.400 20.687 1.00 93.12 165 ARG A CA 1
ATOM 1249 C C . ARG A 1 165 ? -16.083 4.345 19.589 1.00 93.12 165 ARG A C 1
ATOM 1251 O O . ARG A 1 165 ? -17.070 3.618 19.590 1.00 93.12 165 ARG A O 1
ATOM 1258 N N . LYS A 1 166 ? -15.139 4.263 18.649 1.00 92.38 166 LYS A N 1
ATOM 1259 C CA . LYS A 1 166 ? -15.132 3.259 17.575 1.00 92.38 166 LYS A CA 1
ATOM 1260 C C . LYS A 1 166 ? -14.583 1.910 18.036 1.00 92.38 166 LYS A C 1
ATOM 1262 O O . LYS A 1 166 ? -14.953 0.889 17.475 1.00 92.38 166 LYS A O 1
ATOM 1267 N N . ILE A 1 167 ? -13.738 1.906 19.067 1.00 91.31 167 ILE A N 1
ATOM 1268 C CA . ILE A 1 167 ? -13.217 0.692 19.708 1.00 91.31 167 ILE A CA 1
ATOM 1269 C C . ILE A 1 167 ? -13.261 0.834 21.230 1.00 91.31 167 ILE A C 1
ATOM 1271 O O . ILE A 1 167 ? -13.176 1.944 21.762 1.00 91.31 167 ILE A O 1
ATOM 1275 N N . HIS A 1 168 ? -13.321 -0.298 21.928 1.00 90.50 168 HIS A N 1
ATOM 1276 C CA . HIS A 1 168 ? -13.208 -0.365 23.383 1.00 90.50 168 HIS A CA 1
ATOM 1277 C C . HIS A 1 168 ? -11.883 -1.027 23.754 1.00 90.50 168 HIS A C 1
ATOM 1279 O O . HIS A 1 168 ? -11.652 -2.187 23.422 1.00 90.50 168 HIS A O 1
ATOM 1285 N N . ARG A 1 169 ? -11.000 -0.296 24.443 1.00 88.50 169 ARG A N 1
ATOM 1286 C CA . ARG A 1 169 ? -9.708 -0.819 24.900 1.00 88.50 169 ARG A CA 1
ATOM 1287 C C . ARG A 1 169 ? -9.705 -0.998 26.412 1.00 88.50 169 ARG A C 1
ATOM 1289 O O . ARG A 1 169 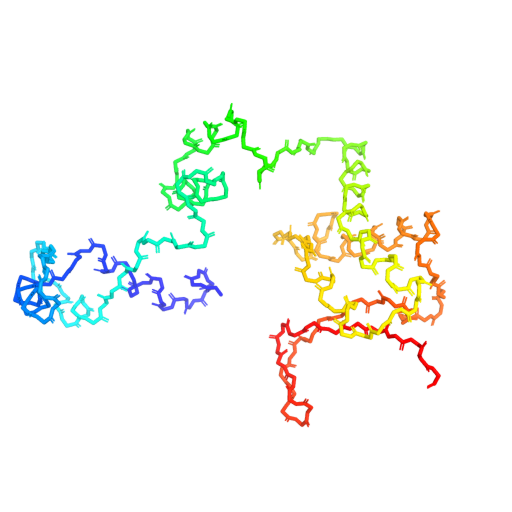? -10.119 -0.109 27.148 1.00 88.50 169 ARG A O 1
ATOM 1296 N N . ASN A 1 170 ? -9.191 -2.138 26.866 1.00 86.38 170 ASN A N 1
ATOM 1297 C CA . ASN A 1 170 ? -8.873 -2.359 28.271 1.00 86.38 170 ASN A CA 1
ATOM 1298 C C . ASN A 1 170 ? -7.409 -1.943 28.512 1.00 86.38 170 ASN A C 1
ATOM 1300 O O . ASN A 1 170 ? -6.529 -2.496 27.853 1.00 86.38 170 ASN A O 1
ATOM 1304 N N . PRO A 1 171 ? -7.114 -1.022 29.448 1.00 83.25 171 PRO A N 1
ATOM 1305 C CA . PRO A 1 171 ? -5.741 -0.613 29.761 1.00 83.25 171 PRO A CA 1
ATOM 1306 C C . PRO A 1 171 ? -4.809 -1.770 30.152 1.00 83.25 171 PRO A C 1
ATOM 1308 O O . PRO A 1 171 ? -3.599 -1.673 29.970 1.00 83.25 171 PRO A O 1
ATOM 1311 N N . HIS A 1 172 ? -5.365 -2.867 30.670 1.00 87.12 172 HIS A N 1
ATOM 1312 C CA . HIS A 1 172 ? -4.620 -4.042 31.123 1.00 87.12 172 HIS A CA 1
ATOM 1313 C C . HIS A 1 172 ? -4.498 -5.147 30.065 1.00 87.12 172 HIS A C 1
ATOM 1315 O O . HIS A 1 172 ? -3.830 -6.148 30.313 1.00 87.12 172 HIS A O 1
ATOM 1321 N N . SER A 1 173 ? -5.119 -4.989 28.891 1.00 88.31 173 SER A N 1
ATOM 1322 C CA . SER A 1 173 ? -5.037 -5.960 27.797 1.00 88.31 173 SER A CA 1
ATOM 1323 C C . SER A 1 173 ? -4.485 -5.313 26.537 1.00 88.31 173 SER A C 1
ATOM 1325 O O . SER A 1 173 ? -4.925 -4.252 26.096 1.00 88.31 173 SER A O 1
ATOM 1327 N N . ARG A 1 174 ? -3.549 -6.007 25.889 1.00 87.81 174 ARG A N 1
ATOM 1328 C CA . ARG A 1 174 ? -3.113 -5.646 24.536 1.00 87.81 174 ARG A CA 1
ATOM 1329 C C . ARG A 1 174 ? -4.195 -5.945 23.494 1.00 87.81 174 ARG A C 1
ATOM 1331 O O . ARG A 1 174 ? -4.243 -5.281 22.457 1.00 87.81 174 ARG A O 1
ATOM 1338 N N . TRP A 1 175 ? -5.030 -6.943 23.752 1.00 92.81 175 TRP A N 1
ATOM 1339 C CA . TRP A 1 175 ? -6.056 -7.407 22.831 1.00 92.81 175 TRP A CA 1
ATOM 1340 C C . TRP A 1 175 ? -7.386 -6.714 23.101 1.00 92.81 175 TRP A C 1
ATOM 1342 O O . TRP A 1 175 ? -7.816 -6.590 24.249 1.00 92.81 175 TRP A O 1
ATOM 1352 N N . TYR A 1 176 ? -8.012 -6.279 22.017 1.00 93.56 176 TYR A N 1
ATOM 1353 C CA . TYR A 1 176 ? -9.369 -5.763 21.958 1.00 93.56 176 TYR A CA 1
ATOM 1354 C C . TYR A 1 176 ? -10.014 -6.282 20.668 1.00 93.56 176 TYR A C 1
ATOM 1356 O O . TYR A 1 176 ? -9.307 -6.565 19.695 1.00 93.56 176 TYR A O 1
ATOM 1364 N N . GLU A 1 177 ? -11.337 -6.431 20.672 1.00 94.12 177 GLU A N 1
ATOM 1365 C CA . GLU A 1 177 ? -12.096 -6.852 19.492 1.00 94.12 177 GLU A CA 1
ATOM 1366 C C . GLU A 1 177 ? -11.914 -5.834 18.353 1.00 94.12 177 GLU A C 1
ATOM 1368 O O . GLU A 1 177 ? -12.015 -4.624 18.560 1.00 94.12 177 GLU A O 1
ATOM 1373 N N . GLY A 1 178 ? -11.612 -6.325 17.152 1.00 95.12 178 GLY A N 1
ATOM 1374 C CA . GLY A 1 178 ? -11.319 -5.510 15.978 1.00 95.12 178 GLY A CA 1
ATOM 1375 C C . GLY A 1 178 ? -9.870 -5.029 15.877 1.00 95.12 178 GLY A C 1
ATOM 1376 O O . GLY A 1 178 ? -9.592 -4.115 15.102 1.00 95.12 178 GLY A O 1
ATOM 1377 N N . ARG A 1 179 ? -8.924 -5.599 16.634 1.00 96.12 179 ARG A N 1
ATOM 1378 C CA . ARG A 1 179 ? -7.495 -5.283 16.473 1.00 96.12 179 ARG A CA 1
ATOM 1379 C C . ARG A 1 179 ? -6.905 -6.028 15.263 1.00 96.12 179 ARG A C 1
ATOM 1381 O O . ARG A 1 179 ? -6.777 -7.253 15.348 1.00 96.12 179 ARG A O 1
ATOM 1388 N N . PRO A 1 180 ? -6.464 -5.341 14.191 1.00 96.44 180 PRO A N 1
ATOM 1389 C CA . PRO A 1 180 ? -5.671 -5.977 13.149 1.00 96.44 180 PRO A CA 1
ATOM 1390 C C . PRO A 1 180 ? -4.247 -6.256 13.653 1.00 96.44 180 PRO A C 1
ATOM 1392 O O . PRO A 1 180 ? -3.655 -5.471 14.403 1.00 96.44 180 PRO A O 1
ATOM 1395 N N . VAL A 1 181 ? -3.684 -7.385 13.238 1.00 95.94 181 VAL A N 1
ATOM 1396 C CA . VAL A 1 181 ? -2.317 -7.813 13.545 1.00 95.94 181 VAL A CA 1
ATOM 1397 C C . VAL A 1 181 ? -1.654 -8.386 12.306 1.00 95.94 181 VAL A C 1
ATOM 1399 O O . VAL A 1 181 ? -2.320 -8.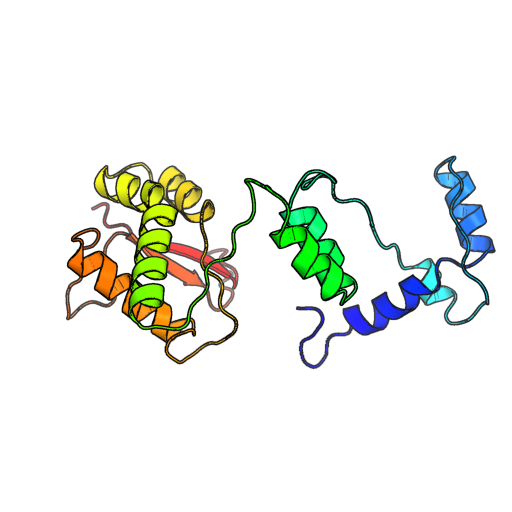933 11.436 1.00 95.94 181 VAL A O 1
ATOM 1402 N N . MET A 1 182 ? -0.332 -8.269 12.241 1.00 96.00 182 MET A N 1
ATOM 1403 C CA . MET A 1 182 ? 0.472 -8.824 11.160 1.00 96.00 182 MET A CA 1
ATOM 1404 C C . MET A 1 182 ? 1.424 -9.878 11.715 1.00 96.00 182 MET A C 1
ATOM 1406 O O . MET A 1 182 ? 2.055 -9.674 12.758 1.00 96.00 182 MET A O 1
ATOM 1410 N N . ILE A 1 183 ? 1.540 -10.993 11.006 1.00 95.00 183 ILE A N 1
ATOM 1411 C CA . ILE A 1 183 ? 2.491 -12.054 11.308 1.00 95.00 183 ILE A CA 1
ATOM 1412 C C . ILE A 1 183 ? 3.897 -11.579 10.943 1.00 95.00 183 ILE A C 1
ATOM 1414 O O . ILE A 1 183 ? 4.149 -11.163 9.819 1.00 95.00 183 ILE A O 1
ATOM 1418 N N . ALA A 1 184 ? 4.822 -11.638 11.903 1.00 91.94 184 ALA A N 1
ATOM 1419 C CA . ALA A 1 184 ? 6.190 -11.138 11.729 1.00 91.94 184 ALA A CA 1
ATOM 1420 C C . ALA A 1 184 ? 7.193 -12.210 11.264 1.00 91.94 184 ALA A C 1
ATOM 1422 O O . ALA A 1 184 ? 8.327 -11.891 10.903 1.00 91.94 184 ALA A O 1
ATOM 1423 N N . ARG A 1 185 ? 6.826 -13.495 11.356 1.00 90.81 185 ARG A N 1
ATOM 1424 C CA . ARG A 1 185 ? 7.665 -14.648 10.998 1.00 90.81 185 ARG A CA 1
ATOM 1425 C C . ARG A 1 185 ? 6.781 -15.788 10.512 1.00 90.81 185 ARG A C 1
ATOM 1427 O O . ARG A 1 185 ? 5.704 -15.976 11.060 1.00 90.81 185 ARG A O 1
ATOM 1434 N N . ASN A 1 186 ? 7.262 -16.545 9.531 1.00 92.12 186 ASN A N 1
ATOM 1435 C CA . ASN A 1 186 ? 6.547 -17.712 9.019 1.00 92.12 186 ASN A CA 1
ATOM 1436 C C . ASN A 1 186 ? 6.325 -18.747 10.132 1.00 92.12 186 ASN A C 1
ATOM 1438 O O . ASN A 1 186 ? 7.242 -19.026 10.907 1.00 92.12 186 ASN A O 1
ATOM 1442 N N . ASP A 1 187 ? 5.146 -19.355 10.137 1.00 93.56 187 ASP A N 1
ATOM 1443 C CA . ASP A 1 187 ? 4.779 -20.493 10.968 1.00 93.56 187 ASP A CA 1
ATOM 1444 C C . ASP A 1 187 ? 4.122 -21.561 10.083 1.00 93.56 187 ASP A C 1
ATOM 1446 O O . ASP A 1 187 ? 2.967 -21.449 9.667 1.00 93.56 187 ASP A O 1
ATOM 1450 N N . SER A 1 188 ? 4.879 -22.616 9.775 1.00 91.44 188 SER A N 1
ATOM 1451 C CA . SER A 1 188 ? 4.416 -23.691 8.898 1.00 91.44 188 SER A CA 1
ATOM 1452 C C . SER A 1 188 ? 3.365 -24.591 9.542 1.00 91.44 188 SER A C 1
ATOM 1454 O O . SER A 1 188 ? 2.627 -25.242 8.810 1.00 91.44 188 SER A O 1
ATOM 1456 N N . ALA A 1 189 ? 3.281 -24.648 10.875 1.00 94.19 189 ALA A N 1
ATOM 1457 C CA . ALA A 1 189 ? 2.279 -25.468 11.553 1.00 94.19 189 ALA A CA 1
ATOM 1458 C C . ALA A 1 189 ? 0.871 -24.882 11.380 1.00 94.19 189 ALA A C 1
ATOM 1460 O O . ALA A 1 189 ? -0.097 -25.629 11.264 1.00 94.19 189 ALA A O 1
ATOM 1461 N N . LEU A 1 190 ? 0.776 -23.550 11.324 1.00 90.94 190 LEU A N 1
ATOM 1462 C CA . LEU A 1 190 ? -0.474 -22.818 11.111 1.00 90.94 190 LEU A CA 1
ATOM 1463 C C . LEU A 1 190 ? -0.698 -22.406 9.648 1.00 90.94 190 LEU A C 1
ATOM 1465 O O . LEU A 1 190 ? -1.757 -21.877 9.324 1.00 90.94 190 LEU A O 1
ATOM 1469 N N . GLY A 1 191 ? 0.282 -22.636 8.768 1.00 94.44 191 GLY A N 1
ATOM 1470 C CA . GLY A 1 191 ? 0.224 -22.195 7.372 1.00 94.44 191 GLY A CA 1
ATOM 1471 C C . GLY A 1 191 ? 0.248 -20.672 7.217 1.00 94.44 191 GLY A C 1
ATOM 1472 O O . GLY A 1 191 ? -0.301 -20.162 6.245 1.00 94.44 191 GLY A O 1
ATOM 1473 N N . LEU A 1 192 ? 0.855 -19.962 8.175 1.00 94.44 192 LEU A N 1
ATOM 1474 C CA . LEU A 1 192 ? 0.927 -18.501 8.213 1.00 94.44 192 LEU A CA 1
ATOM 1475 C C . LEU A 1 192 ? 2.304 -18.011 7.767 1.00 94.44 192 LEU A C 1
ATOM 1477 O O . LEU A 1 192 ? 3.342 -18.561 8.147 1.00 94.44 192 LEU A O 1
ATOM 1481 N N . PHE A 1 193 ? 2.328 -16.930 7.000 1.00 93.06 193 PHE A N 1
ATOM 1482 C CA . PHE A 1 193 ? 3.533 -16.339 6.435 1.00 93.06 193 PHE A CA 1
ATOM 1483 C C . PHE A 1 193 ? 3.765 -14.922 6.963 1.00 93.06 193 PHE A C 1
ATOM 1485 O O . PHE A 1 193 ? 2.857 -14.211 7.384 1.00 93.06 193 PHE A O 1
ATOM 1492 N N . ASN A 1 194 ? 5.025 -14.496 6.962 1.00 93.12 194 ASN A N 1
ATOM 1493 C CA . ASN A 1 194 ? 5.406 -13.138 7.313 1.00 93.12 194 ASN A CA 1
ATOM 1494 C C . ASN A 1 194 ? 4.729 -12.135 6.366 1.00 93.12 194 ASN A C 1
ATOM 1496 O O . ASN A 1 194 ? 4.917 -12.210 5.152 1.00 93.12 194 ASN A O 1
ATOM 1500 N N . GLY A 1 195 ? 3.994 -11.184 6.938 1.00 91.62 195 GLY A N 1
ATOM 1501 C CA . GLY A 1 195 ? 3.172 -10.222 6.206 1.00 91.62 195 GLY A CA 1
ATOM 1502 C C . GLY A 1 195 ? 1.682 -10.560 6.177 1.00 91.62 195 GLY A C 1
ATOM 1503 O O . GLY A 1 195 ? 0.894 -9.677 5.841 1.00 91.62 195 GLY A O 1
ATOM 1504 N N . ASP A 1 196 ? 1.280 -11.770 6.581 1.00 94.00 196 ASP A N 1
ATOM 1505 C CA . ASP A 1 196 ? -0.136 -12.125 6.678 1.00 94.00 196 ASP A CA 1
ATOM 1506 C C . ASP A 1 196 ? -0.834 -11.275 7.741 1.00 94.00 196 ASP A C 1
ATOM 1508 O O . ASP A 1 196 ? -0.282 -11.007 8.814 1.00 94.00 196 ASP A O 1
ATOM 1512 N N . ILE A 1 197 ? -2.061 -10.854 7.435 1.00 95.19 197 ILE A N 1
ATOM 1513 C CA . ILE A 1 197 ? -2.880 -9.996 8.291 1.00 95.19 197 ILE A CA 1
ATO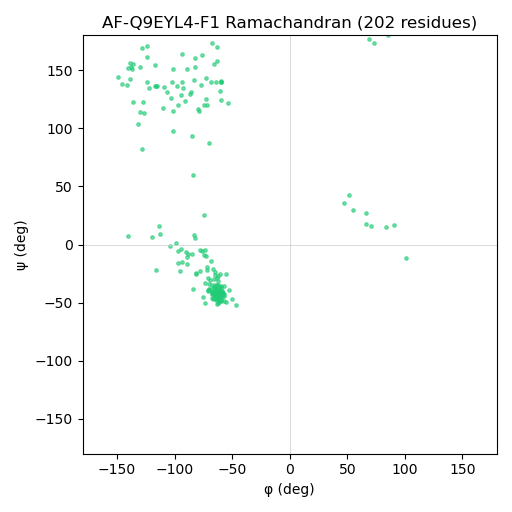M 1514 C C . ILE A 1 197 ? -3.997 -10.836 8.909 1.00 95.19 197 ILE A C 1
ATOM 1516 O O . ILE A 1 197 ? -4.712 -11.550 8.210 1.00 95.19 197 ILE A O 1
ATOM 1520 N N . GLY A 1 198 ? -4.169 -10.712 10.221 1.00 95.94 198 GLY A N 1
ATOM 1521 C CA . GLY A 1 198 ? -5.282 -11.279 10.975 1.00 95.94 198 GLY A CA 1
ATOM 1522 C C . GLY A 1 198 ? -6.027 -10.204 11.759 1.00 95.94 198 GLY A C 1
ATOM 1523 O O . GLY A 1 198 ? -5.499 -9.121 12.008 1.00 95.94 198 GLY A O 1
ATOM 1524 N N . ILE A 1 199 ? -7.259 -10.503 12.167 1.00 97.00 199 ILE A N 1
ATOM 1525 C CA . ILE A 1 199 ? -8.111 -9.583 12.927 1.00 97.00 199 ILE A CA 1
ATOM 1526 C C . ILE A 1 199 ? -8.599 -10.311 14.175 1.00 97.00 199 ILE A C 1
ATOM 1528 O O . ILE A 1 199 ? -9.199 -11.378 14.078 1.00 97.00 199 ILE A O 1
ATOM 1532 N N . ALA A 1 200 ? -8.322 -9.749 15.351 1.00 95.94 200 ALA A N 1
ATOM 1533 C CA . ALA A 1 200 ? -8.790 -10.316 16.610 1.00 95.94 200 ALA A CA 1
ATOM 1534 C C . ALA A 1 200 ? -10.287 -10.050 16.780 1.00 95.94 200 ALA A C 1
ATOM 1536 O O . ALA A 1 200 ? -10.699 -8.893 16.834 1.00 95.94 200 ALA A O 1
ATOM 1537 N N . LEU A 1 201 ? -11.090 -11.104 16.892 1.00 94.81 201 LEU A N 1
ATOM 1538 C CA . LEU A 1 201 ? -12.534 -11.025 17.102 1.00 94.81 201 LEU A CA 1
ATOM 1539 C C . LEU A 1 201 ? -12.908 -11.817 18.356 1.00 94.81 201 LEU A C 1
ATOM 1541 O O . LEU A 1 201 ? -12.363 -12.895 18.579 1.00 94.81 201 LEU A O 1
ATOM 1545 N N . ASP A 1 202 ? -13.836 -11.291 19.154 1.00 87.69 202 ASP A N 1
ATOM 1546 C CA . ASP A 1 202 ? -14.396 -11.989 20.314 1.00 87.69 202 ASP A CA 1
ATOM 1547 C C . ASP A 1 202 ? -15.777 -12.537 19.934 1.00 87.69 202 ASP A C 1
ATOM 1549 O O . ASP A 1 202 ? -16.766 -11.804 19.860 1.00 87.69 202 ASP A O 1
ATOM 1553 N N . ARG A 1 203 ? -15.824 -13.823 19.574 1.00 77.88 203 ARG A N 1
ATOM 1554 C CA . ARG A 1 203 ? -17.021 -14.480 19.020 1.00 77.88 203 ARG A CA 1
ATOM 1555 C C . ARG A 1 203 ? -17.621 -15.552 19.930 1.00 77.88 203 ARG A C 1
ATOM 1557 O O . ARG A 1 203 ? -18.505 -16.273 19.474 1.00 77.88 203 ARG A O 1
ATOM 1564 N N . GLY A 1 204 ? -17.240 -15.553 21.210 1.00 58.38 204 GLY A N 1
ATOM 1565 C CA . GLY A 1 204 ? -17.666 -16.554 22.192 1.00 58.38 204 GLY A CA 1
ATOM 1566 C C . GLY A 1 204 ? -16.696 -17.717 22.274 1.00 58.38 204 GLY A C 1
ATOM 1567 O O . GLY A 1 204 ? -16.521 -18.408 21.248 1.00 58.38 204 GLY A O 1
#

Mean predicted aligned error: 6.3 Å

Organism: Escherichia coli (NCBI:txid562)